Protein AF-A0KJX2-F1 (afdb_monomer_lite)

Sequence (227 aa):
MMTWTILQRHGNMNPNEELMRQQRLSTLIHAYFGGDNDFVVDAIAEMTGQKVTVRSIQAWLISPKKVSYRRVPDWALNGLEEYVQQPGKAEELKEYTERLNARRLQGYDSVTETRRSTAIEFATREIELREYQQRQWVDAFGQSQGKMLYERFNKLENDLSSLSCAFGSVLRAIDESQDLDQLKTKVNDYIRIRSQSQHFVRLAREDIERGTAEFSNAEGIPAPKTA

Secondary structure (DSSP, 8-state):
----TTS--S-S--HHHHHHHHHHHHHHHHHHSTT-HHHHHHHHHHHH-----HHHHHHHHS-TTSTT--PPPHHHHHHHHHHHHSTTHHHHHHHHHHHHHHHHTTT--HHHHHHHHTHHHHHHHHHHHHHHHHHHHHHHH-HHHHHHHHHHHHHHHHHHHHHHHHHHHHHHHHHH-SSHHHHHHHHHHHHHHHHHHHHHHHHHHHHHHHT-GGGGSTT-PPPP---

Radius of gyration: 21.24 Å; chains: 1; bounding box: 40×62×54 Å

Foldseek 3Di:
DPDDPLPPADPDDDLVVQVVVLVLLVCLCVVQQVVDLVVLQVQLCVQPVAHDDLLLNLLSNDDPVFLSHFGADPSSSVSSVVSCPDPPSSVVSVVNNVVVVVVVVVDPPVLLVVLLNNLLVLLRVVVVVLVVCLVVLCVVPNDPRSNVVSVVVVVVVVVVVVVVVLVVQLVVLVVPDPDDVSSVVSSVVSVVSVCSSVVSNVVSNVCSVVCAALSVHRSRHGDPPDD

Structure (mmCIF, N/CA/C/O backbone):
data_AF-A0KJX2-F1
#
_entry.id   AF-A0KJX2-F1
#
loop_
_atom_site.group_PDB
_atom_site.id
_atom_site.type_symbol
_atom_site.label_atom_id
_atom_site.label_alt_id
_atom_site.label_comp_id
_atom_site.label_asym_id
_atom_site.label_entity_id
_atom_site.label_seq_id
_atom_site.pdbx_PDB_ins_code
_atom_site.Cartn_x
_atom_site.Cartn_y
_atom_site.Cartn_z
_atom_site.occupancy
_atom_site.B_iso_or_equiv
_atom_site.auth_seq_id
_atom_site.auth_comp_id
_atom_site.auth_asym_id
_atom_site.auth_atom_id
_atom_site.pdbx_PDB_model_num
ATOM 1 N N . MET A 1 1 ? 16.842 -21.892 -11.801 1.00 33.88 1 MET A N 1
ATOM 2 C CA . MET A 1 1 ? 15.462 -22.360 -11.566 1.00 33.88 1 MET A CA 1
ATOM 3 C C . MET A 1 1 ? 15.138 -22.144 -10.097 1.00 33.88 1 MET A C 1
ATOM 5 O O . MET A 1 1 ? 15.683 -22.861 -9.274 1.00 33.88 1 MET A O 1
ATOM 9 N N . MET A 1 2 ? 14.329 -21.137 -9.765 1.00 31.53 2 MET A N 1
ATOM 10 C CA . MET A 1 2 ? 13.648 -21.059 -8.469 1.00 31.53 2 MET A CA 1
ATOM 11 C C . MET A 1 2 ? 12.188 -21.395 -8.750 1.00 31.53 2 MET A C 1
ATOM 13 O O . MET A 1 2 ? 11.439 -20.577 -9.276 1.00 31.53 2 MET A O 1
ATOM 17 N N . THR A 1 3 ? 11.834 -22.653 -8.525 1.00 34.88 3 THR A N 1
ATOM 18 C CA . THR A 1 3 ? 10.452 -23.122 -8.506 1.00 34.88 3 THR A CA 1
ATOM 19 C C . THR A 1 3 ? 9.706 -22.386 -7.401 1.00 34.88 3 THR A C 1
ATOM 21 O O . THR A 1 3 ? 10.154 -22.343 -6.258 1.00 34.88 3 THR A O 1
ATOM 24 N N . TRP A 1 4 ? 8.589 -21.775 -7.775 1.00 39.41 4 TRP A N 1
ATOM 25 C CA . TRP A 1 4 ? 7.695 -21.022 -6.912 1.00 39.41 4 TRP A CA 1
ATOM 26 C C . TRP A 1 4 ? 7.056 -21.920 -5.849 1.00 39.41 4 TRP A C 1
ATOM 28 O O . TRP A 1 4 ? 5.986 -22.486 -6.052 1.00 39.41 4 TRP A O 1
ATOM 38 N N . THR A 1 5 ? 7.686 -22.008 -4.683 1.00 38.81 5 THR A N 1
ATOM 39 C CA . THR A 1 5 ? 7.092 -22.585 -3.471 1.00 38.81 5 THR A CA 1
ATOM 40 C C . THR A 1 5 ? 6.366 -21.495 -2.673 1.00 38.81 5 THR A C 1
ATOM 42 O O . THR A 1 5 ? 6.679 -21.257 -1.512 1.00 38.81 5 THR A O 1
ATOM 45 N N . ILE A 1 6 ? 5.426 -20.771 -3.293 1.00 44.91 6 ILE A N 1
ATOM 46 C CA . ILE A 1 6 ? 4.602 -19.758 -2.590 1.00 44.91 6 ILE A CA 1
ATOM 47 C C . ILE A 1 6 ? 3.138 -20.212 -2.433 1.00 44.91 6 ILE A C 1
ATOM 49 O O . ILE A 1 6 ? 2.390 -19.645 -1.647 1.00 44.91 6 ILE A O 1
ATOM 53 N N . LEU A 1 7 ? 2.741 -21.330 -3.049 1.00 39.81 7 LEU A N 1
ATOM 54 C CA . LEU A 1 7 ? 1.368 -21.856 -2.975 1.00 39.81 7 LEU A CA 1
ATOM 55 C C . LEU A 1 7 ? 1.103 -22.887 -1.859 1.00 39.81 7 LEU A C 1
ATOM 57 O O . LEU A 1 7 ? 0.027 -23.472 -1.826 1.00 39.81 7 LEU A O 1
ATOM 61 N N . GLN A 1 8 ? 2.029 -23.114 -0.922 1.00 40.03 8 GLN A N 1
ATOM 62 C CA . GLN A 1 8 ? 1.849 -24.115 0.149 1.00 40.03 8 GLN A CA 1
ATOM 63 C C . GLN A 1 8 ? 2.150 -23.573 1.556 1.00 40.03 8 GLN A C 1
ATOM 65 O O . GLN A 1 8 ? 2.926 -24.157 2.309 1.00 40.03 8 GLN A O 1
ATOM 70 N N . ARG A 1 9 ? 1.540 -22.444 1.938 1.00 45.62 9 ARG A N 1
ATOM 71 C CA . ARG A 1 9 ? 1.583 -21.935 3.330 1.00 45.62 9 ARG A CA 1
ATOM 72 C C . ARG A 1 9 ? 0.214 -21.646 3.952 1.00 45.62 9 ARG A C 1
ATOM 74 O O . ARG A 1 9 ? 0.142 -21.004 4.997 1.00 45.62 9 ARG A O 1
ATOM 81 N N . HIS A 1 10 ? -0.872 -22.131 3.360 1.00 49.22 10 HIS A N 1
ATOM 82 C CA . HIS A 1 10 ? -2.201 -22.008 3.955 1.00 49.22 10 HIS A CA 1
ATOM 83 C C . HIS A 1 10 ? -2.687 -23.395 4.357 1.00 49.22 10 HIS A C 1
ATOM 85 O O . HIS A 1 10 ? -2.948 -24.241 3.507 1.00 49.22 10 HIS A O 1
ATOM 91 N N . GLY A 1 11 ? -2.725 -23.643 5.670 1.00 51.25 11 GLY A N 1
ATOM 92 C CA . GLY A 1 11 ? -3.361 -24.833 6.225 1.00 51.25 11 GLY A CA 1
ATOM 93 C C . GLY A 1 11 ? -4.803 -24.946 5.730 1.00 51.25 11 GLY A C 1
ATOM 94 O O . GLY A 1 11 ? -5.451 -23.927 5.508 1.00 51.25 11 GLY A O 1
ATOM 95 N N . ASN A 1 12 ? -5.252 -26.189 5.534 1.00 54.41 12 ASN A N 1
ATOM 96 C CA . ASN A 1 12 ? -6.573 -26.617 5.060 1.00 54.41 12 ASN A CA 1
ATOM 97 C C . ASN A 1 12 ? -7.731 -25.767 5.600 1.00 54.41 12 ASN A C 1
ATOM 99 O O . ASN A 1 12 ? -8.340 -26.104 6.611 1.00 54.41 12 ASN A O 1
ATOM 103 N N . MET A 1 13 ? -8.058 -24.682 4.918 1.00 62.50 13 MET A N 1
ATOM 104 C CA . MET A 1 13 ? -9.136 -23.799 5.318 1.00 62.50 13 MET A CA 1
ATOM 105 C C . MET A 1 13 ? -9.862 -23.340 4.069 1.00 62.50 13 MET A C 1
ATOM 107 O O . MET A 1 13 ? -9.245 -23.070 3.034 1.00 62.50 13 MET A O 1
ATOM 111 N N . ASN A 1 14 ? -11.186 -23.341 4.146 1.00 76.88 14 ASN A N 1
ATOM 112 C CA . ASN A 1 14 ? -12.040 -23.154 2.990 1.00 76.88 14 ASN A CA 1
ATOM 113 C C . ASN A 1 14 ? -11.854 -21.725 2.432 1.00 76.88 14 ASN A C 1
ATOM 115 O O . ASN A 1 14 ? -12.010 -20.767 3.191 1.00 76.88 14 ASN A O 1
ATOM 119 N N . PRO A 1 15 ? -11.564 -21.537 1.129 1.00 75.44 15 PRO A N 1
ATOM 120 C CA . PRO A 1 15 ? -11.449 -20.209 0.517 1.00 75.44 15 PRO A CA 1
ATOM 121 C C . PRO A 1 15 ? -12.650 -19.289 0.782 1.00 75.44 15 PRO A C 1
ATOM 123 O O . PRO A 1 15 ? -12.487 -18.073 0.865 1.00 75.44 15 PRO A O 1
ATOM 126 N N . ASN A 1 16 ? -13.845 -19.862 0.960 1.00 81.38 16 ASN A N 1
ATOM 127 C CA . ASN A 1 16 ? -15.043 -19.104 1.314 1.00 81.38 16 ASN A CA 1
ATOM 128 C C . ASN A 1 16 ? -15.004 -18.573 2.754 1.00 81.38 16 ASN A C 1
ATOM 130 O O . ASN A 1 16 ? -15.468 -17.466 2.997 1.00 81.38 16 ASN A O 1
ATOM 134 N N . GLU A 1 17 ? -14.443 -19.320 3.707 1.00 84.62 17 GLU A N 1
ATOM 135 C CA . GLU A 1 17 ? -14.337 -18.873 5.104 1.00 84.62 17 GLU A CA 1
ATOM 136 C C . GLU A 1 17 ? -13.391 -17.682 5.237 1.00 84.62 17 GLU A C 1
ATOM 138 O O . GLU A 1 17 ? -13.692 -16.731 5.956 1.00 84.62 17 GLU A O 1
ATOM 143 N N . GLU A 1 18 ? -12.272 -17.698 4.510 1.00 85.38 18 GLU A N 1
ATOM 144 C CA . GLU A 1 18 ? -11.335 -16.576 4.526 1.00 85.38 18 GLU A CA 1
ATOM 145 C C . GLU A 1 18 ? -11.950 -15.313 3.929 1.00 85.38 18 GLU A C 1
ATOM 147 O O . GLU A 1 18 ? -11.839 -14.238 4.514 1.00 85.38 18 GLU A O 1
ATOM 152 N N . LEU A 1 19 ? -12.659 -15.443 2.803 1.00 87.19 19 LEU A N 1
ATOM 153 C CA . LEU A 1 19 ? -13.354 -14.313 2.194 1.00 87.19 19 LEU A CA 1
ATOM 154 C C . LEU A 1 19 ? -14.368 -13.695 3.166 1.00 87.19 19 LEU A C 1
ATOM 156 O O . LEU A 1 19 ? -14.434 -12.473 3.290 1.00 87.19 19 LEU A O 1
ATOM 160 N N . MET A 1 20 ? -15.116 -14.528 3.895 1.00 89.81 20 MET A N 1
ATOM 161 C CA . MET A 1 20 ? -16.067 -14.057 4.905 1.00 89.81 20 MET A CA 1
ATOM 162 C C . MET A 1 20 ? -15.359 -13.356 6.072 1.00 89.81 20 MET A C 1
ATOM 164 O O . MET A 1 20 ? -15.847 -12.329 6.542 1.00 89.81 20 MET A O 1
ATOM 168 N N . ARG A 1 21 ? -14.188 -13.839 6.515 1.00 90.56 21 ARG A N 1
ATOM 169 C CA . ARG A 1 21 ? -13.382 -13.143 7.536 1.00 90.56 21 ARG A CA 1
ATOM 170 C C . ARG A 1 21 ? -12.896 -11.782 7.061 1.00 90.56 21 ARG A C 1
ATOM 172 O O . ARG A 1 21 ? -13.031 -10.809 7.799 1.00 90.56 21 ARG A O 1
ATOM 179 N N . GLN A 1 22 ? -12.373 -11.694 5.841 1.00 92.62 22 GLN A N 1
ATOM 180 C CA . GLN A 1 22 ? -11.928 -10.423 5.268 1.00 92.62 22 GLN A CA 1
ATOM 181 C C . GLN A 1 22 ? -13.083 -9.424 5.149 1.00 92.62 22 GLN A C 1
ATOM 183 O O . GLN A 1 22 ? -12.932 -8.260 5.515 1.00 92.62 22 GLN A O 1
ATOM 188 N N . GLN A 1 23 ? -14.254 -9.878 4.692 1.00 93.19 23 GLN A N 1
ATOM 189 C CA . GLN A 1 23 ? -15.459 -9.048 4.617 1.00 93.19 23 GLN A CA 1
ATOM 190 C C . GLN A 1 23 ? -15.913 -8.572 5.997 1.00 93.19 23 GLN A C 1
ATOM 192 O O . GLN A 1 23 ? -16.274 -7.405 6.157 1.00 93.19 23 GLN A O 1
ATOM 197 N N . ARG A 1 24 ? -15.861 -9.448 7.005 1.00 94.88 24 ARG A N 1
ATOM 198 C CA . ARG A 1 24 ? -16.184 -9.106 8.394 1.00 94.88 24 ARG A CA 1
ATOM 199 C C . ARG A 1 24 ? -15.225 -8.051 8.950 1.00 94.88 24 ARG A C 1
ATOM 201 O O . ARG A 1 24 ? -15.692 -7.037 9.460 1.00 94.88 24 ARG A O 1
ATOM 208 N N . LEU A 1 25 ? -13.914 -8.229 8.759 1.00 95.81 25 LEU A N 1
ATOM 209 C CA . LEU A 1 25 ? -12.902 -7.239 9.142 1.00 95.81 25 LEU A CA 1
ATOM 210 C C . LEU A 1 25 ? -13.147 -5.896 8.441 1.00 95.81 25 LEU A C 1
ATOM 212 O O . LEU A 1 25 ? -13.220 -4.860 9.094 1.00 95.81 25 LEU A O 1
ATOM 216 N N . SER A 1 26 ? -13.328 -5.915 7.118 1.00 95.50 26 SER A N 1
ATOM 217 C CA . SER A 1 26 ? -13.591 -4.713 6.318 1.00 95.50 26 SER A CA 1
ATOM 218 C C . SER A 1 26 ? -14.846 -3.976 6.798 1.00 95.50 26 SER A C 1
ATOM 220 O O . SER A 1 26 ? -14.828 -2.755 6.948 1.00 95.50 26 SER A O 1
ATOM 222 N N . THR A 1 27 ? -15.910 -4.715 7.119 1.00 95.50 27 THR A N 1
ATOM 223 C CA . THR A 1 27 ? -17.163 -4.149 7.633 1.00 95.50 27 THR A CA 1
ATOM 224 C C . THR A 1 27 ? -16.944 -3.457 8.973 1.00 95.50 27 THR A C 1
ATOM 226 O O . THR A 1 27 ? -17.384 -2.322 9.132 1.00 95.50 27 THR A O 1
ATOM 229 N N . LEU A 1 28 ? -16.229 -4.087 9.912 1.00 95.12 28 LEU A N 1
ATOM 230 C CA . LEU A 1 28 ? -15.917 -3.481 11.210 1.00 95.12 28 LEU A CA 1
ATOM 231 C C . LEU A 1 28 ? -15.126 -2.179 11.042 1.00 95.12 28 LEU A C 1
ATOM 233 O O . LEU A 1 28 ? -15.506 -1.148 11.595 1.00 95.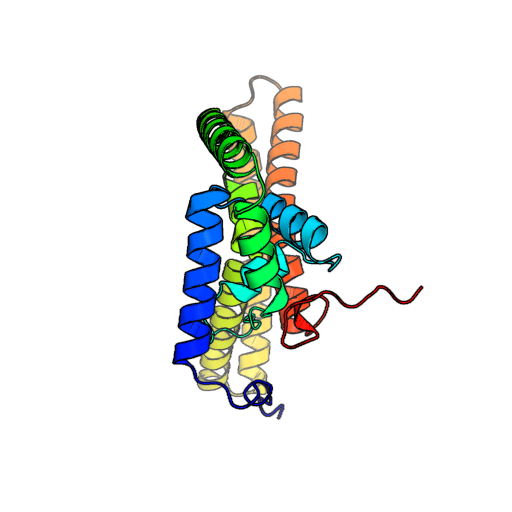12 28 LEU A O 1
ATOM 237 N N . ILE A 1 29 ? -14.074 -2.207 10.221 1.00 95.25 29 ILE A N 1
ATOM 238 C CA . ILE A 1 29 ? -13.204 -1.053 9.965 1.00 95.25 29 ILE A CA 1
ATOM 239 C C . ILE A 1 29 ? -13.994 0.118 9.364 1.00 95.25 29 ILE A C 1
ATOM 241 O O . ILE A 1 29 ? -13.859 1.260 9.805 1.00 95.25 29 ILE A O 1
ATOM 245 N N . HIS A 1 30 ? -14.838 -0.138 8.364 1.00 92.94 30 HIS A N 1
ATOM 246 C CA . HIS A 1 30 ? -15.597 0.930 7.716 1.00 92.94 30 HIS A CA 1
ATOM 247 C C . HIS A 1 30 ? -16.771 1.430 8.559 1.00 92.94 30 HIS A C 1
ATOM 249 O O . HIS A 1 30 ? -17.024 2.633 8.568 1.00 92.94 30 HIS A O 1
ATOM 255 N N . ALA A 1 31 ? -17.471 0.538 9.263 1.00 91.25 31 ALA A N 1
ATOM 256 C CA . ALA A 1 31 ? -18.646 0.900 10.049 1.00 91.25 31 ALA A CA 1
ATOM 257 C C . ALA A 1 31 ? -18.283 1.666 11.327 1.00 91.25 31 ALA A C 1
ATOM 259 O O . ALA A 1 31 ? -18.986 2.609 11.682 1.00 91.25 31 ALA A O 1
ATOM 260 N N . TYR A 1 32 ? -17.194 1.278 11.998 1.00 92.69 32 TYR A N 1
ATOM 261 C CA . TYR A 1 32 ? -16.864 1.799 13.326 1.00 92.69 32 TYR A CA 1
ATOM 262 C C . TYR A 1 32 ? -15.628 2.702 13.352 1.00 92.69 32 TYR A C 1
ATOM 264 O O . TYR A 1 32 ? -15.578 3.626 14.155 1.00 92.69 32 TYR A O 1
ATOM 272 N N . PHE A 1 33 ? -14.655 2.491 12.463 1.00 93.31 33 PHE A N 1
ATOM 273 C CA . PHE A 1 33 ? -13.371 3.208 12.498 1.00 93.31 33 PHE A CA 1
ATOM 274 C C . PHE A 1 33 ? -13.203 4.216 11.350 1.00 93.31 33 PHE A C 1
ATOM 276 O O . PHE A 1 33 ? -12.131 4.792 11.177 1.00 93.31 33 PHE A O 1
ATOM 283 N N . GLY A 1 34 ? -14.226 4.428 10.513 1.00 89.25 34 GLY A N 1
ATOM 284 C CA . GLY A 1 34 ? -14.166 5.393 9.406 1.00 89.25 34 GLY A CA 1
ATOM 285 C C . GLY A 1 34 ? -13.094 5.081 8.348 1.00 89.25 34 GLY A C 1
ATOM 286 O O . GLY A 1 34 ? -12.659 5.980 7.612 1.00 89.25 34 GLY A O 1
ATOM 287 N N . GLY A 1 35 ? -12.652 3.819 8.278 1.00 90.25 35 GLY A N 1
ATOM 288 C CA . GLY A 1 35 ? -11.544 3.390 7.423 1.00 90.25 35 GLY A CA 1
ATOM 289 C C . GLY A 1 35 ? -10.146 3.700 7.969 1.00 90.25 35 GLY A C 1
ATOM 290 O O . GLY A 1 35 ? -9.186 3.574 7.212 1.00 90.25 35 GLY A O 1
ATOM 291 N N . ASP A 1 36 ? -10.011 4.149 9.220 1.00 91.56 36 ASP A N 1
ATOM 292 C CA . ASP A 1 36 ? -8.713 4.492 9.807 1.00 91.56 36 ASP A CA 1
ATOM 293 C C . ASP A 1 36 ? -8.004 3.257 10.381 1.00 91.56 36 ASP A C 1
ATOM 295 O O . ASP A 1 36 ? -8.302 2.782 11.477 1.00 91.56 36 ASP A O 1
ATOM 299 N N . ASN A 1 37 ? -7.034 2.740 9.626 1.00 93.94 37 ASN A N 1
ATOM 300 C CA . ASN A 1 37 ? -6.258 1.578 10.042 1.00 93.94 37 ASN A CA 1
ATOM 301 C C . ASN A 1 37 ? -5.292 1.873 11.201 1.00 93.94 37 ASN A C 1
ATOM 303 O O . ASN A 1 37 ? -4.917 0.924 11.883 1.00 93.94 37 ASN A O 1
ATOM 307 N N . ASP A 1 38 ? -4.869 3.125 11.429 1.00 92.75 38 ASP A N 1
ATOM 308 C CA . ASP A 1 38 ? -4.032 3.449 12.594 1.00 92.75 38 ASP A CA 1
ATOM 309 C C . ASP A 1 38 ? -4.849 3.223 13.877 1.00 92.75 38 ASP A C 1
ATOM 311 O O . ASP A 1 38 ? -4.394 2.527 14.782 1.00 92.75 38 ASP A O 1
ATOM 315 N N . PHE A 1 39 ? -6.103 3.691 13.915 1.00 94.44 39 PHE A N 1
ATOM 316 C CA . PHE A 1 39 ? -6.957 3.478 15.090 1.00 94.44 39 PHE A CA 1
ATOM 317 C C . PHE A 1 39 ? -7.333 1.999 15.285 1.00 94.44 39 PHE A C 1
ATOM 319 O O . PHE A 1 39 ? -7.415 1.503 16.407 1.00 94.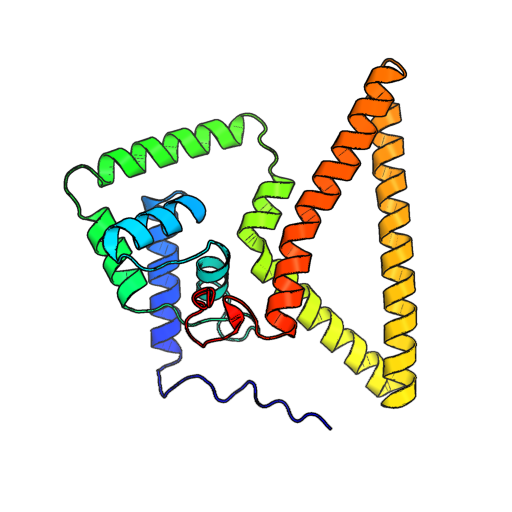44 39 PHE A O 1
ATOM 326 N N . VAL A 1 40 ? -7.507 1.248 14.196 1.00 96.19 40 VAL A N 1
ATOM 327 C CA . VAL A 1 40 ? -7.760 -0.201 14.270 1.00 96.19 40 VAL A CA 1
ATOM 328 C C . VAL A 1 40 ? -6.573 -0.941 14.901 1.00 96.19 40 VAL A C 1
ATOM 330 O O . VAL A 1 40 ? -6.786 -1.863 15.687 1.00 96.19 40 VAL A O 1
ATOM 333 N N . VAL A 1 41 ? -5.329 -0.539 14.602 1.00 95.75 41 VAL A N 1
ATOM 334 C CA . VAL A 1 41 ? -4.135 -1.096 15.265 1.00 95.75 41 VAL A CA 1
ATOM 335 C C . VAL A 1 41 ? -4.194 -0.858 16.769 1.00 95.75 41 VAL A C 1
ATOM 337 O O . VAL A 1 41 ? -3.980 -1.802 17.532 1.00 95.75 41 VAL A O 1
ATOM 340 N N . ASP A 1 42 ? -4.498 0.371 17.184 1.00 95.19 42 ASP A N 1
ATOM 341 C CA . ASP A 1 42 ? -4.557 0.739 18.599 1.00 95.19 42 ASP A CA 1
ATOM 342 C C . ASP A 1 42 ? -5.648 -0.053 19.333 1.00 95.19 42 ASP A C 1
ATOM 344 O O . ASP A 1 42 ? -5.384 -0.626 20.390 1.00 95.19 42 ASP A O 1
ATOM 348 N N . ALA A 1 43 ? -6.837 -0.185 18.736 1.00 95.56 43 ALA A N 1
ATOM 349 C CA . ALA A 1 43 ? -7.940 -0.962 19.301 1.00 95.56 43 ALA A CA 1
ATOM 350 C C . ALA A 1 43 ? -7.592 -2.455 19.447 1.00 95.56 43 ALA A C 1
ATOM 352 O O . ALA A 1 43 ? -7.867 -3.066 20.481 1.00 95.56 43 ALA A O 1
ATOM 353 N N . ILE A 1 44 ? -6.940 -3.053 18.443 1.00 95.62 44 ILE A N 1
ATOM 354 C CA . ILE A 1 44 ? -6.470 -4.442 18.535 1.00 95.62 44 ILE A CA 1
ATOM 355 C C . ILE A 1 44 ? -5.428 -4.585 19.648 1.00 95.62 44 ILE A C 1
ATOM 357 O O . ILE A 1 44 ? -5.490 -5.540 20.427 1.00 95.62 44 ILE A O 1
ATOM 361 N N . ALA A 1 45 ? -4.464 -3.667 19.724 1.00 94.44 45 ALA A N 1
ATOM 362 C CA . ALA A 1 45 ? -3.415 -3.707 20.735 1.00 94.44 45 ALA A CA 1
ATOM 363 C C . ALA A 1 45 ? -3.993 -3.571 22.152 1.00 94.44 45 ALA A C 1
ATOM 365 O O . ALA A 1 45 ? -3.569 -4.304 23.045 1.00 94.44 45 ALA A O 1
ATOM 366 N N . GLU A 1 46 ? -4.986 -2.698 22.340 1.00 94.75 46 GLU A N 1
ATOM 367 C CA . GLU A 1 46 ? -5.699 -2.510 23.608 1.00 94.75 46 GLU A CA 1
ATOM 368 C C . GLU A 1 46 ? -6.417 -3.792 24.052 1.00 94.75 46 GLU A C 1
ATOM 370 O O . GLU A 1 46 ? -6.283 -4.207 25.202 1.00 94.75 46 GLU A O 1
ATOM 375 N N . MET A 1 47 ? -7.116 -4.465 23.135 1.00 95.62 47 MET A N 1
ATOM 376 C CA . MET A 1 47 ? -7.917 -5.647 23.471 1.00 95.62 47 MET A CA 1
ATOM 377 C C . MET A 1 47 ? -7.115 -6.934 23.616 1.00 95.62 47 MET A C 1
ATOM 379 O O . MET A 1 47 ? -7.473 -7.812 24.397 1.00 95.62 47 MET A O 1
ATOM 383 N N . THR A 1 48 ? -6.049 -7.081 22.834 1.00 93.00 48 THR A N 1
ATOM 384 C CA . THR A 1 48 ? -5.386 -8.382 22.649 1.00 93.00 48 THR A CA 1
ATOM 385 C C . THR A 1 48 ? -3.945 -8.395 23.150 1.00 93.00 48 THR A C 1
ATOM 387 O O . THR A 1 48 ? -3.341 -9.462 23.263 1.00 93.00 48 THR A O 1
ATOM 390 N N . GLY A 1 49 ? -3.360 -7.220 23.414 1.00 92.00 49 GLY A N 1
ATOM 391 C CA . GLY A 1 49 ? -1.942 -7.059 23.739 1.00 92.00 49 GLY A CA 1
ATOM 392 C C . GLY A 1 49 ? -0.987 -7.379 22.581 1.00 92.00 49 GLY A C 1
ATOM 393 O O . GLY A 1 49 ? 0.233 -7.330 22.759 1.00 92.00 49 GLY A O 1
ATOM 394 N N . GLN A 1 50 ? -1.507 -7.722 21.398 1.00 90.81 50 GLN A N 1
ATOM 395 C CA . GLN A 1 50 ? -0.704 -8.086 20.235 1.00 90.81 50 GLN A CA 1
ATOM 396 C C . GLN A 1 50 ? -0.217 -6.851 19.479 1.00 90.81 50 GLN A C 1
ATOM 398 O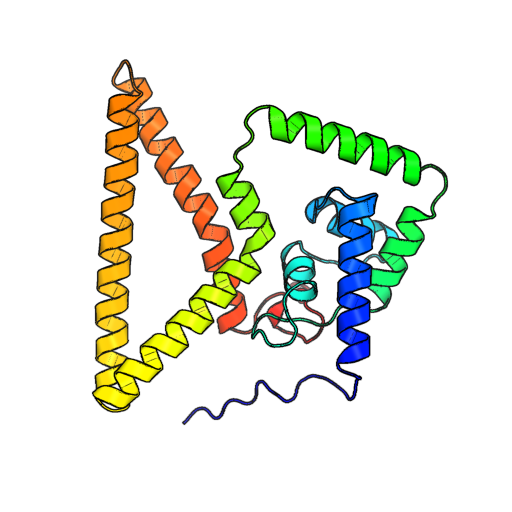 O . GLN A 1 50 ? -0.920 -5.852 19.340 1.00 90.81 50 GLN A O 1
ATOM 403 N N . LYS A 1 51 ? 1.003 -6.938 18.939 1.00 89.88 51 LYS A N 1
ATOM 404 C CA . LYS A 1 51 ? 1.591 -5.871 18.122 1.00 89.88 51 LYS A CA 1
ATOM 405 C C . LYS A 1 51 ? 1.222 -6.067 16.659 1.00 89.88 51 LYS A C 1
ATOM 407 O O . LYS A 1 51 ? 1.770 -6.937 15.988 1.00 89.88 51 LYS A O 1
ATOM 412 N N . VAL A 1 52 ? 0.332 -5.215 16.173 1.00 93.06 52 VAL A N 1
ATOM 413 C CA . VAL A 1 52 ? -0.111 -5.163 14.775 1.00 93.06 52 VAL A CA 1
ATOM 414 C C . VAL A 1 52 ? 0.370 -3.856 14.154 1.00 93.06 52 VAL A C 1
ATOM 416 O O . VAL A 1 52 ? 0.636 -2.888 14.863 1.00 93.06 52 VAL A O 1
ATOM 419 N N . THR A 1 53 ? 0.532 -3.819 12.834 1.00 94.38 53 THR A N 1
ATOM 420 C CA . THR A 1 53 ? 0.785 -2.570 12.105 1.00 94.38 53 THR A CA 1
ATOM 421 C C . THR A 1 53 ? -0.320 -2.324 11.090 1.00 94.38 53 THR A C 1
ATOM 423 O O . THR A 1 53 ? -1.040 -3.237 10.682 1.00 94.38 53 THR A O 1
ATOM 426 N N . VAL A 1 54 ? -0.406 -1.090 10.594 1.00 94.56 54 VAL A N 1
ATOM 427 C CA . VAL A 1 54 ? -1.288 -0.754 9.469 1.00 94.56 54 VAL A CA 1
ATOM 428 C C . VAL A 1 54 ? -1.026 -1.660 8.260 1.00 94.56 54 VAL A C 1
ATOM 430 O O . VAL A 1 54 ? -1.957 -2.040 7.554 1.00 94.56 54 VAL A O 1
ATOM 433 N N . ARG A 1 55 ? 0.230 -2.066 8.038 1.00 94.75 55 ARG A N 1
ATOM 434 C CA . ARG A 1 55 ? 0.597 -2.978 6.946 1.00 94.75 55 ARG A CA 1
ATOM 435 C C . ARG A 1 55 ? 0.067 -4.392 7.165 1.00 94.75 55 ARG A C 1
ATOM 437 O O . ARG A 1 55 ? -0.325 -5.016 6.186 1.00 94.75 55 ARG A O 1
ATOM 444 N N . SER A 1 56 ? 0.006 -4.873 8.409 1.00 96.06 56 SER A N 1
ATOM 445 C CA . SER A 1 56 ? -0.656 -6.142 8.739 1.00 96.06 56 SER A CA 1
ATOM 446 C C . SER A 1 56 ? -2.128 -6.098 8.333 1.00 96.06 56 SER A C 1
ATOM 448 O O . SER A 1 56 ? -2.577 -6.965 7.593 1.00 96.06 56 SER A O 1
ATOM 450 N N . ILE A 1 57 ? -2.850 -5.038 8.718 1.00 96.50 57 ILE A N 1
ATOM 451 C CA . ILE A 1 57 ? -4.268 -4.864 8.366 1.00 96.50 57 ILE A CA 1
ATOM 452 C C . ILE A 1 57 ? -4.451 -4.800 6.846 1.00 96.50 57 ILE A C 1
ATOM 454 O O . ILE A 1 57 ? -5.309 -5.480 6.290 1.00 96.50 57 ILE A O 1
ATOM 458 N N . GLN A 1 58 ? -3.611 -4.040 6.142 1.00 96.12 58 GLN A N 1
ATOM 459 C CA . GLN A 1 58 ? -3.650 -3.988 4.677 1.00 96.12 58 GLN A CA 1
ATOM 460 C C . GLN A 1 58 ? -3.382 -5.359 4.036 1.00 96.12 58 GLN A C 1
ATOM 462 O O . GLN A 1 58 ? -4.062 -5.733 3.083 1.00 96.12 58 GLN A O 1
ATOM 467 N N . ALA A 1 59 ? -2.418 -6.123 4.557 1.00 96.31 59 ALA A N 1
ATOM 468 C CA . ALA A 1 59 ? -2.118 -7.475 4.088 1.00 96.31 59 ALA A CA 1
ATOM 469 C C . ALA A 1 59 ? -3.265 -8.461 4.368 1.00 96.31 59 ALA A C 1
ATOM 471 O O . ALA A 1 59 ? -3.459 -9.401 3.599 1.00 96.31 59 ALA A O 1
ATOM 472 N N . TRP A 1 60 ? -4.041 -8.232 5.429 1.00 96.25 60 TRP A N 1
ATOM 473 C CA . TRP A 1 60 ? -5.256 -8.985 5.738 1.00 96.25 60 TRP A CA 1
ATOM 474 C C . TRP A 1 60 ? -6.425 -8.650 4.821 1.00 96.25 60 TRP A C 1
ATOM 476 O O . TRP A 1 60 ? -7.212 -9.532 4.497 1.00 96.25 60 TRP A O 1
ATOM 486 N N . LEU A 1 61 ? -6.547 -7.393 4.396 1.00 95.31 61 LEU A N 1
ATOM 487 C CA . LEU A 1 61 ? -7.644 -6.921 3.547 1.00 95.31 61 LEU A CA 1
ATOM 488 C C . LEU A 1 61 ? -7.399 -7.141 2.048 1.00 95.31 61 LEU A C 1
ATOM 490 O O . LEU A 1 61 ? -8.342 -7.075 1.258 1.00 95.31 61 LEU A O 1
ATOM 494 N N . ILE A 1 62 ? -6.157 -7.394 1.628 1.00 94.00 62 ILE A N 1
ATOM 495 C CA . ILE A 1 62 ? -5.854 -7.623 0.214 1.00 94.00 62 ILE A CA 1
ATOM 496 C C . ILE A 1 62 ? -6.398 -8.979 -0.265 1.00 94.00 62 ILE A C 1
ATOM 498 O O . ILE A 1 62 ? -6.529 -9.934 0.498 1.00 94.00 62 ILE A O 1
ATOM 502 N N . SER A 1 63 ? -6.697 -9.090 -1.563 1.00 90.94 63 SER A N 1
ATOM 503 C CA . SER A 1 63 ? -7.232 -10.323 -2.149 1.00 90.94 63 SER A CA 1
ATOM 504 C C . SER A 1 63 ? -6.347 -11.550 -1.845 1.00 90.94 63 SER A C 1
ATOM 506 O O . SER A 1 63 ? -5.140 -11.488 -2.091 1.00 90.94 63 SER A O 1
ATOM 508 N N . PRO A 1 64 ? -6.928 -12.707 -1.455 1.00 90.62 64 PRO A N 1
ATOM 509 C CA . PRO A 1 64 ? -6.178 -13.930 -1.137 1.00 90.62 64 PRO A CA 1
ATOM 510 C C . PRO A 1 64 ? -5.317 -14.494 -2.274 1.00 90.62 64 PRO A C 1
ATOM 512 O O . PRO A 1 64 ? -4.487 -15.372 -2.064 1.00 90.62 64 PRO A O 1
ATOM 515 N N . LYS A 1 65 ? -5.518 -14.011 -3.506 1.00 89.75 65 LYS A N 1
ATOM 516 C CA . LYS A 1 65 ? -4.736 -14.407 -4.686 1.00 89.75 65 LYS A CA 1
ATOM 517 C C . LYS A 1 65 ? -3.420 -13.632 -4.825 1.00 89.75 65 LYS A C 1
ATOM 519 O O . LYS A 1 65 ? -2.662 -13.905 -5.751 1.00 89.75 65 LYS A O 1
ATOM 524 N N . LYS A 1 66 ? -3.178 -12.636 -3.971 1.00 92.00 66 LYS A N 1
ATOM 525 C CA . LYS A 1 66 ? -2.032 -11.726 -4.051 1.00 92.00 66 LYS A CA 1
ATOM 526 C C . LYS A 1 66 ? -0.845 -12.242 -3.245 1.00 92.00 66 LYS A C 1
ATOM 528 O O . LYS A 1 66 ? -1.012 -12.824 -2.183 1.00 92.00 66 LYS A O 1
ATOM 533 N N . VAL A 1 67 ? 0.372 -11.957 -3.706 1.00 90.38 67 VAL A N 1
ATOM 534 C CA . VAL A 1 67 ? 1.625 -12.388 -3.042 1.00 90.38 67 VAL A CA 1
ATOM 535 C C . VAL A 1 67 ? 1.819 -11.797 -1.637 1.00 90.38 67 VAL A C 1
ATOM 537 O O . VAL A 1 67 ? 2.461 -12.389 -0.767 1.00 90.38 67 VAL A O 1
ATOM 540 N N . SER A 1 68 ? 1.238 -10.628 -1.396 1.00 93.81 68 SER A N 1
ATOM 541 C CA . SER A 1 68 ? 1.284 -9.909 -0.124 1.00 93.81 68 SER A CA 1
ATOM 542 C C . SER A 1 68 ? 0.184 -10.318 0.853 1.00 93.81 68 SER A C 1
ATOM 544 O O . SER A 1 68 ? 0.204 -9.870 1.995 1.00 93.81 68 SER A O 1
ATOM 546 N N . TYR A 1 69 ? -0.756 -11.169 0.438 1.00 94.50 69 TYR A N 1
ATOM 547 C CA . TYR A 1 69 ? -1.872 -11.581 1.279 1.00 94.50 69 TYR A CA 1
ATOM 548 C C . TYR A 1 69 ? -1.403 -12.301 2.542 1.00 94.50 69 TYR A C 1
ATOM 550 O O . TYR A 1 69 ? -0.519 -13.162 2.499 1.00 94.50 69 TYR A O 1
ATOM 558 N N . ARG A 1 70 ? -2.016 -11.957 3.673 1.00 94.50 70 ARG A N 1
ATOM 559 C CA . ARG A 1 70 ? -1.828 -12.616 4.963 1.00 94.50 70 ARG A CA 1
ATOM 560 C C . ARG A 1 70 ? -3.183 -12.914 5.579 1.00 94.50 70 ARG A C 1
ATOM 562 O O . ARG A 1 70 ? -4.126 -12.157 5.394 1.00 94.50 70 ARG A O 1
ATOM 569 N N . ARG A 1 71 ? -3.276 -14.027 6.300 1.00 92.75 71 ARG A N 1
ATOM 570 C CA . ARG A 1 71 ? -4.533 -14.466 6.908 1.00 92.75 71 ARG A CA 1
ATOM 571 C C . ARG A 1 71 ? -4.912 -13.543 8.056 1.00 92.75 71 ARG A C 1
ATOM 573 O O . ARG A 1 71 ? -4.053 -13.241 8.882 1.00 92.75 71 ARG A O 1
ATOM 580 N N . VAL A 1 72 ? -6.197 -13.196 8.138 1.00 92.94 72 VAL A N 1
ATOM 581 C CA . VAL A 1 72 ? -6.765 -12.507 9.304 1.00 92.94 72 VAL A CA 1
ATOM 582 C C . VAL A 1 72 ? -6.782 -13.478 10.497 1.00 92.94 72 VAL A C 1
ATOM 584 O O . VAL A 1 72 ? -7.454 -14.515 10.416 1.00 92.94 72 VAL A O 1
ATOM 587 N N . PRO A 1 73 ? -6.079 -13.192 11.605 1.00 93.19 73 PRO A N 1
ATOM 588 C CA . PRO A 1 73 ? -6.123 -14.048 12.786 1.00 93.19 73 PRO A CA 1
ATOM 589 C C . PRO A 1 73 ? -7.454 -13.918 13.536 1.00 93.19 73 PRO A C 1
ATOM 591 O O . PRO A 1 73 ? -8.005 -12.822 13.651 1.00 93.19 73 PRO A O 1
ATOM 594 N N . ASP A 1 74 ? -7.949 -15.019 14.108 1.00 92.31 74 ASP A N 1
ATOM 595 C CA . ASP A 1 74 ? -9.243 -15.027 14.813 1.00 92.31 74 ASP A CA 1
ATOM 596 C C . ASP A 1 74 ? -9.230 -14.096 16.039 1.00 92.31 74 ASP A C 1
ATOM 598 O O . ASP A 1 74 ? -10.207 -13.403 16.311 1.00 92.31 74 ASP A O 1
ATOM 602 N N . TRP A 1 75 ? -8.093 -14.007 16.737 1.00 94.19 75 TRP A N 1
ATOM 603 C CA . TRP A 1 75 ? -7.928 -13.113 17.885 1.00 94.19 75 TRP A CA 1
ATOM 604 C C . TRP A 1 75 ? -8.042 -11.628 17.504 1.00 94.19 75 TRP A C 1
ATOM 606 O O . TRP A 1 75 ? -8.527 -10.839 18.309 1.00 94.19 75 TRP A O 1
ATOM 616 N N . ALA A 1 76 ? -7.639 -11.240 16.289 1.00 95.75 76 ALA A N 1
ATOM 617 C CA . ALA A 1 76 ? -7.710 -9.851 15.837 1.00 95.75 76 ALA A CA 1
ATOM 618 C C . ALA A 1 76 ? -9.160 -9.444 15.543 1.00 95.75 76 ALA A C 1
ATOM 620 O O . ALA A 1 76 ? -9.593 -8.360 15.929 1.00 95.75 76 ALA A O 1
ATOM 621 N N . LEU A 1 77 ? -9.921 -10.341 14.904 1.00 95.56 77 LEU A N 1
ATOM 622 C CA . LEU A 1 77 ? -11.354 -10.154 14.678 1.00 95.56 77 LEU A CA 1
ATOM 623 C C . LEU A 1 77 ? -12.118 -10.086 15.997 1.00 95.56 77 LEU A C 1
ATOM 625 O O . LEU A 1 77 ? -12.825 -9.111 16.228 1.00 95.56 77 LEU A O 1
ATOM 629 N N . ASN A 1 78 ? -11.937 -11.080 16.869 1.00 95.38 78 ASN A N 1
ATOM 630 C CA . ASN A 1 78 ? -12.636 -11.127 18.152 1.00 95.38 78 ASN A CA 1
ATOM 631 C C . ASN A 1 78 ? -12.296 -9.903 19.013 1.00 95.38 78 ASN A C 1
ATOM 633 O O . ASN A 1 78 ? -13.196 -9.284 19.568 1.00 95.38 78 ASN A O 1
ATOM 637 N N . GLY A 1 79 ? -11.021 -9.494 19.050 1.00 95.50 79 GLY A N 1
ATOM 638 C CA . GLY A 1 79 ? -10.596 -8.296 19.771 1.00 95.50 79 GLY A CA 1
ATOM 639 C C . GLY A 1 79 ? -11.295 -7.029 19.277 1.00 95.50 79 GLY A C 1
ATOM 640 O O . GLY A 1 79 ? -11.791 -6.256 20.089 1.00 95.50 79 GLY A O 1
ATOM 641 N N . LEU A 1 80 ? -11.408 -6.823 17.960 1.00 95.81 80 LEU A N 1
ATOM 642 C CA . LEU A 1 80 ? -12.139 -5.669 17.420 1.00 95.81 80 LEU A CA 1
ATOM 643 C C . LEU A 1 80 ? -13.634 -5.707 17.732 1.00 95.81 80 LEU A C 1
ATOM 645 O O . LEU A 1 80 ? -14.233 -4.669 18.005 1.00 95.81 80 LEU A O 1
ATOM 649 N N . GLU A 1 81 ? -14.249 -6.882 17.683 1.00 95.75 81 GLU A N 1
ATOM 650 C CA . GLU A 1 81 ? -15.669 -7.024 18.002 1.00 95.75 81 GLU A CA 1
ATOM 651 C C . GLU A 1 81 ? -15.954 -6.744 19.471 1.00 95.75 81 GLU A C 1
ATOM 653 O O . GLU A 1 81 ? -16.897 -6.018 19.785 1.00 95.75 81 GLU A O 1
ATOM 658 N N . GLU A 1 82 ? -15.111 -7.262 20.360 1.00 96.19 82 GLU A N 1
ATOM 659 C CA . GLU A 1 82 ? -15.184 -6.980 21.788 1.00 96.19 82 GLU A CA 1
ATOM 660 C C . GLU A 1 82 ? -14.943 -5.492 22.075 1.00 96.19 82 GLU A C 1
ATOM 662 O O . GLU A 1 82 ? -15.676 -4.915 22.877 1.00 96.19 82 GLU A O 1
ATOM 667 N N . TYR A 1 83 ? -13.995 -4.846 21.382 1.00 95.81 83 TYR A N 1
ATOM 668 C CA . TYR A 1 83 ? -13.740 -3.405 21.510 1.00 95.81 83 TYR A CA 1
ATOM 669 C C . TYR A 1 83 ? -14.998 -2.575 21.244 1.00 95.81 83 TYR A C 1
ATOM 671 O O . TYR A 1 83 ? -15.375 -1.715 22.037 1.00 95.81 83 TYR A O 1
ATOM 679 N N . VAL A 1 84 ? -15.678 -2.856 20.129 1.00 94.62 84 VAL A N 1
ATOM 680 C CA . VAL A 1 84 ? -16.882 -2.127 19.706 1.00 94.62 84 VAL A CA 1
ATOM 681 C C . VAL A 1 84 ? -18.051 -2.345 20.673 1.00 94.62 84 VAL A C 1
ATOM 683 O O . VAL A 1 84 ? -18.907 -1.473 20.812 1.00 94.62 84 VAL A O 1
ATOM 686 N N . GLN A 1 85 ? -18.094 -3.492 21.354 1.00 94.38 85 GLN A N 1
ATOM 687 C CA . GLN A 1 85 ? -19.141 -3.829 22.320 1.00 94.38 85 GLN A CA 1
ATOM 688 C C . GLN A 1 85 ? -18.904 -3.250 23.721 1.00 94.38 85 GLN A C 1
ATOM 690 O O . GLN A 1 85 ? -19.789 -3.355 24.575 1.00 94.38 85 GLN A O 1
ATOM 695 N N . GLN A 1 86 ? -17.747 -2.638 23.986 1.00 94.81 86 GLN A N 1
ATOM 696 C CA . GLN A 1 86 ? -17.490 -2.036 25.288 1.00 94.81 86 GLN A CA 1
ATOM 697 C C . GLN A 1 86 ? -18.452 -0.867 25.574 1.00 94.81 86 GLN A C 1
ATOM 699 O O . GLN A 1 86 ? -18.750 -0.065 24.680 1.00 94.81 86 GLN A O 1
ATOM 704 N N . PRO A 1 87 ? -18.912 -0.710 26.829 1.00 93.62 87 PRO A N 1
ATOM 705 C CA . PRO A 1 87 ? -19.783 0.399 27.208 1.00 93.62 87 PRO A CA 1
ATOM 706 C C . PRO A 1 87 ? -19.163 1.764 26.869 1.00 93.62 87 PRO A C 1
ATOM 708 O O . PRO A 1 87 ? -18.073 2.085 27.335 1.00 93.62 87 PRO A O 1
ATOM 711 N N . GLY A 1 88 ? -19.868 2.574 26.073 1.00 90.31 88 GLY A N 1
ATOM 712 C CA . GLY A 1 88 ? -19.453 3.930 25.682 1.00 90.31 88 GLY A CA 1
ATOM 713 C C . GLY A 1 88 ? -18.502 4.020 24.481 1.00 90.31 88 GLY A C 1
ATOM 714 O O . GLY A 1 88 ? -18.285 5.120 23.971 1.00 90.31 88 GLY A O 1
ATOM 715 N N . LYS A 1 89 ? -17.965 2.897 23.975 1.00 91.50 89 LYS A N 1
ATOM 716 C CA . LYS A 1 89 ? -17.091 2.911 22.787 1.00 91.50 89 LYS A CA 1
ATOM 717 C C . LYS A 1 89 ? -17.838 3.216 21.498 1.00 91.50 89 LYS A C 1
ATOM 719 O O . LYS A 1 89 ? -17.277 3.862 20.618 1.00 91.50 89 LYS A O 1
ATOM 724 N N . ALA A 1 90 ? -19.098 2.801 21.382 1.00 88.12 90 ALA A N 1
ATOM 725 C CA . ALA A 1 90 ? -19.908 3.080 20.199 1.00 88.12 90 ALA A CA 1
ATOM 726 C C . ALA A 1 90 ? -20.069 4.593 19.957 1.00 88.12 90 ALA A C 1
ATOM 728 O O . ALA A 1 90 ? -19.891 5.063 18.831 1.00 88.12 90 ALA A O 1
ATOM 729 N N . GLU A 1 91 ? -20.353 5.363 21.009 1.00 91.12 91 GLU A N 1
ATOM 730 C CA . GLU A 1 91 ? -20.428 6.823 20.952 1.00 91.12 91 GLU A CA 1
ATOM 731 C C . GLU A 1 91 ? -19.059 7.451 20.646 1.00 91.12 91 GLU A C 1
ATOM 733 O O . GLU A 1 91 ? -18.964 8.283 19.743 1.00 91.12 91 GLU A O 1
ATOM 738 N N . GLU A 1 92 ? -17.991 7.003 21.318 1.00 92.81 92 GLU A N 1
ATOM 739 C CA . GLU A 1 92 ? -16.620 7.487 21.085 1.00 92.81 92 GLU A CA 1
ATOM 740 C C . GLU A 1 92 ? -16.186 7.303 19.618 1.00 92.81 92 GLU A C 1
ATOM 742 O O . GLU A 1 92 ? -15.663 8.226 18.985 1.00 92.81 92 GLU A O 1
ATOM 747 N N . LEU A 1 93 ? -16.444 6.120 19.054 1.00 92.81 93 LEU A N 1
ATOM 748 C CA . LEU A 1 93 ? -16.114 5.756 17.674 1.00 92.81 93 LEU A CA 1
ATOM 749 C C . LEU A 1 93 ? -16.913 6.577 16.656 1.00 92.81 93 LEU A C 1
ATOM 751 O O . LEU A 1 93 ? -16.375 7.005 15.626 1.00 92.81 93 LEU A O 1
ATOM 755 N N . LYS A 1 94 ? -18.183 6.862 16.960 1.00 91.69 94 LYS A N 1
ATOM 756 C CA . LYS A 1 94 ? -19.021 7.731 16.133 1.00 91.69 94 LYS A CA 1
ATOM 757 C C . LYS A 1 94 ? -18.482 9.163 16.111 1.00 91.69 94 LYS A C 1
ATOM 759 O O . LYS A 1 94 ? -18.247 9.707 15.031 1.00 91.69 94 LYS A O 1
ATOM 764 N N . GLU A 1 95 ? -18.209 9.746 17.278 1.00 92.56 95 GLU A N 1
ATOM 765 C CA . GLU A 1 95 ? -17.632 11.093 17.390 1.00 92.56 95 GLU A CA 1
ATOM 766 C C . GLU A 1 95 ? -16.253 11.188 16.727 1.00 92.56 95 GLU A C 1
ATOM 768 O O . GLU A 1 95 ? -15.893 12.197 16.112 1.00 92.56 95 GLU A O 1
ATOM 773 N N . TYR A 1 96 ? -15.442 10.138 16.849 1.00 91.88 96 TYR A N 1
ATOM 774 C CA . TYR A 1 96 ? -14.163 10.045 16.161 1.00 91.88 96 TYR A CA 1
ATOM 775 C C . TYR A 1 96 ? -14.337 10.079 14.637 1.00 91.88 96 TYR A C 1
ATOM 777 O O . TYR A 1 96 ? -13.699 10.896 13.965 1.00 91.88 96 TYR A O 1
ATOM 785 N N . THR A 1 97 ? -15.229 9.248 14.096 1.00 89.94 97 THR A N 1
ATOM 786 C CA . THR A 1 97 ? -15.471 9.145 12.650 1.00 89.94 97 THR A CA 1
ATOM 787 C C . THR A 1 97 ? -15.987 10.465 12.072 1.00 89.94 97 THR A C 1
ATOM 789 O O . THR A 1 97 ? -15.529 10.908 11.015 1.00 89.94 97 THR A O 1
ATOM 792 N N . GLU A 1 98 ? -16.877 11.156 12.786 1.00 90.00 98 GLU A N 1
ATOM 793 C CA . GLU A 1 98 ? -17.366 12.487 12.405 1.00 90.00 98 GLU A CA 1
ATOM 794 C C . GLU A 1 98 ? -16.229 13.525 12.368 1.00 90.00 98 GLU A C 1
ATOM 796 O O . GLU A 1 98 ? -16.078 14.254 11.380 1.00 90.00 98 GLU A O 1
ATOM 801 N N . ARG A 1 99 ? -15.358 13.545 13.388 1.00 88.62 99 ARG A N 1
ATOM 802 C CA . ARG A 1 99 ? -14.175 14.428 13.425 1.00 88.62 99 ARG A CA 1
ATOM 803 C C . ARG A 1 99 ? -13.172 14.122 12.316 1.00 88.62 99 ARG A C 1
ATOM 805 O O . ARG A 1 99 ? -12.552 15.045 11.782 1.00 88.62 99 ARG A O 1
ATOM 812 N N . LEU A 1 100 ? -12.967 12.849 11.990 1.00 86.31 100 LEU A N 1
ATOM 813 C CA . LEU A 1 100 ? -12.071 12.430 10.914 1.00 86.31 100 LEU A CA 1
ATOM 814 C C . LEU A 1 100 ? -12.593 12.911 9.554 1.00 86.31 100 LEU A C 1
ATOM 816 O O . LEU A 1 100 ? -11.844 13.499 8.772 1.00 86.31 100 LEU A O 1
ATOM 820 N N . ASN A 1 101 ? -13.892 12.744 9.303 1.00 85.62 101 ASN A N 1
ATOM 821 C CA . ASN A 1 101 ? -14.534 13.216 8.079 1.00 85.62 101 ASN A CA 1
ATOM 822 C C . ASN A 1 101 ? -14.471 14.745 7.945 1.00 85.62 101 ASN A C 1
ATOM 824 O O . ASN A 1 101 ? -14.149 15.247 6.869 1.00 85.62 101 ASN A O 1
ATOM 828 N N . ALA A 1 102 ? -14.675 15.488 9.038 1.00 86.81 102 ALA A N 1
ATOM 829 C CA . ALA A 1 102 ? -14.519 16.943 9.040 1.00 86.81 102 ALA A CA 1
ATOM 830 C C . ALA A 1 102 ? -13.086 17.381 8.681 1.00 86.81 102 ALA A C 1
ATOM 832 O O . ALA A 1 102 ? -12.902 18.309 7.894 1.00 86.81 102 ALA A O 1
ATOM 833 N N . ARG A 1 103 ? -12.063 16.682 9.195 1.00 83.12 103 ARG A N 1
ATOM 834 C CA . ARG A 1 103 ? -10.653 16.953 8.856 1.00 83.12 103 ARG A CA 1
ATOM 835 C C . ARG A 1 103 ? -10.330 16.663 7.393 1.00 83.12 103 ARG A C 1
ATOM 837 O O . ARG A 1 103 ? -9.622 17.447 6.764 1.00 83.12 103 ARG A O 1
ATOM 844 N N . ARG A 1 104 ? -10.870 15.579 6.826 1.00 81.25 104 ARG A N 1
ATOM 845 C CA . ARG A 1 104 ? -10.677 15.230 5.405 1.00 81.25 104 ARG A CA 1
ATOM 846 C C . ARG A 1 104 ? -11.184 16.332 4.464 1.00 81.25 104 ARG A C 1
ATOM 848 O O . ARG A 1 104 ? -10.582 16.551 3.417 1.00 81.25 104 ARG A O 1
ATOM 855 N N . LEU A 1 105 ? -12.221 17.074 4.858 1.00 79.75 105 LEU A N 1
ATOM 856 C CA . LEU A 1 105 ? -12.758 18.204 4.087 1.00 79.75 105 LEU A CA 1
ATOM 857 C C . LEU A 1 105 ? -11.876 19.470 4.128 1.00 79.75 105 LEU A C 1
ATOM 859 O O . LEU A 1 105 ? -12.039 20.341 3.279 1.00 79.75 105 LEU A O 1
ATOM 863 N N . GLN A 1 106 ? -10.932 19.584 5.069 1.00 79.19 106 GLN A N 1
ATOM 864 C CA . GLN A 1 106 ? -10.118 20.793 5.285 1.00 79.19 106 GLN A CA 1
ATOM 865 C C . GLN A 1 106 ? -8.779 20.818 4.516 1.00 79.19 106 GLN A C 1
ATOM 867 O O . GLN A 1 106 ? -7.944 21.679 4.776 1.00 79.19 106 GLN A O 1
ATOM 872 N N . GLY A 1 107 ? -8.561 19.916 3.552 1.00 64.19 107 GLY A N 1
ATOM 873 C CA . GLY A 1 107 ? -7.368 19.955 2.689 1.00 64.19 107 GLY A CA 1
ATOM 874 C C . GLY A 1 107 ? -6.133 19.241 3.252 1.00 64.19 107 GLY A C 1
ATOM 875 O O . GLY A 1 107 ? -5.006 19.660 3.004 1.00 64.19 107 GLY A O 1
ATOM 876 N N . TYR A 1 108 ? -6.342 18.156 4.001 1.00 69.75 108 TYR A N 1
ATOM 877 C CA . TYR A 1 108 ? -5.285 17.237 4.440 1.00 69.75 108 TYR A CA 1
ATOM 878 C C . TYR A 1 108 ? -4.478 16.671 3.248 1.00 69.75 108 TYR A C 1
ATOM 880 O O . TYR A 1 108 ? -5.017 16.566 2.143 1.00 69.75 108 TYR A O 1
ATOM 888 N N . ASP A 1 109 ? -3.209 16.280 3.458 1.00 72.62 109 ASP A N 1
ATOM 889 C CA . ASP A 1 109 ? -2.352 15.647 2.433 1.00 72.62 109 ASP A CA 1
ATOM 890 C C . ASP A 1 109 ? -2.894 14.263 2.035 1.00 72.62 109 ASP A C 1
ATOM 892 O O . ASP A 1 109 ? -2.443 13.205 2.479 1.00 72.62 109 ASP A O 1
ATOM 896 N N . SER A 1 110 ? -3.913 14.292 1.178 1.00 76.00 110 SER A N 1
ATOM 897 C CA . SER A 1 110 ? -4.653 13.120 0.726 1.00 76.00 110 SER A CA 1
ATOM 898 C C . SER A 1 110 ? -3.780 12.136 -0.048 1.00 76.00 110 SER A C 1
ATOM 900 O O . SER A 1 110 ? -4.059 10.939 -0.025 1.00 76.00 110 SER A O 1
ATOM 902 N N . VAL A 1 111 ? -2.714 12.600 -0.710 1.00 77.69 111 VAL A N 1
ATOM 903 C CA . VAL A 1 111 ? -1.853 11.743 -1.534 1.00 77.69 111 VAL A CA 1
ATOM 904 C C . VAL A 1 111 ? -0.961 10.883 -0.652 1.00 77.69 111 VAL A C 1
ATOM 906 O O . VAL A 1 111 ? -0.926 9.664 -0.837 1.00 77.69 111 VAL A O 1
ATOM 909 N N . THR A 1 112 ? -0.257 11.490 0.307 1.00 79.75 112 THR A N 1
ATOM 910 C CA . THR A 1 112 ? 0.586 10.734 1.243 1.00 79.75 112 THR A CA 1
ATOM 911 C C . THR A 1 112 ? -0.261 9.782 2.075 1.00 79.75 112 THR A C 1
ATOM 913 O O . THR A 1 112 ? 0.105 8.616 2.218 1.00 79.75 112 THR A O 1
ATOM 916 N N . GLU A 1 113 ? -1.430 10.232 2.533 1.00 81.25 113 GLU A N 1
ATOM 917 C CA . GLU A 1 113 ? -2.342 9.408 3.324 1.00 81.25 113 GLU A CA 1
ATOM 918 C C . GLU A 1 113 ? -2.908 8.228 2.534 1.00 81.25 113 GLU A C 1
ATOM 920 O O . GLU A 1 113 ? -2.896 7.090 3.004 1.00 81.25 113 GLU A O 1
ATOM 925 N N . THR A 1 114 ? -3.326 8.456 1.286 1.00 84.31 114 THR A N 1
ATOM 926 C CA . THR A 1 114 ? -3.778 7.367 0.411 1.00 84.31 114 THR A CA 1
ATOM 927 C C . THR A 1 114 ? -2.645 6.373 0.184 1.00 84.31 114 THR A C 1
ATOM 929 O O . THR A 1 114 ? -2.837 5.170 0.343 1.00 84.31 114 THR A O 1
ATOM 932 N N . ARG A 1 115 ? -1.431 6.844 -0.135 1.00 83.38 115 ARG A N 1
ATOM 933 C CA . ARG A 1 115 ? -0.289 5.948 -0.367 1.00 83.38 115 ARG A CA 1
ATOM 934 C C . ARG A 1 115 ? 0.138 5.188 0.879 1.00 83.38 115 ARG A C 1
ATOM 936 O O . ARG A 1 115 ? 0.565 4.046 0.749 1.00 83.38 115 ARG A O 1
ATOM 943 N N . ARG A 1 116 ? 0.015 5.781 2.066 1.00 84.94 116 ARG A N 1
ATOM 944 C CA . ARG A 1 116 ? 0.260 5.100 3.340 1.00 84.94 116 ARG A CA 1
ATOM 945 C C . ARG A 1 116 ? -0.809 4.042 3.607 1.00 84.94 116 ARG A C 1
ATOM 947 O O . ARG A 1 116 ? -0.453 2.910 3.918 1.00 84.94 116 ARG A O 1
ATOM 954 N N . SER A 1 117 ? -2.089 4.379 3.435 1.00 84.88 117 SER A N 1
ATOM 955 C CA . SER A 1 117 ? -3.242 3.502 3.709 1.00 84.88 117 SER A CA 1
ATOM 956 C C . SER A 1 117 ? -3.463 2.390 2.673 1.00 84.88 117 SER A C 1
ATOM 958 O O . SER A 1 117 ? -4.135 1.406 2.976 1.00 84.88 11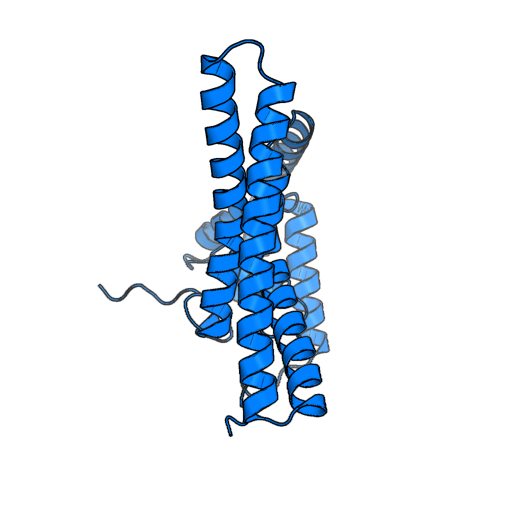7 SER A O 1
ATOM 960 N N . THR A 1 118 ? -2.840 2.490 1.495 1.00 90.00 118 THR A N 1
ATOM 961 C CA . THR A 1 118 ? -2.905 1.485 0.411 1.00 90.00 118 THR A CA 1
ATOM 962 C C . THR A 1 118 ? -1.518 0.997 -0.035 1.00 90.00 118 THR A C 1
ATOM 964 O O . THR A 1 118 ? -1.353 0.449 -1.128 1.00 90.00 118 THR A O 1
ATOM 967 N N . ALA A 1 119 ? -0.495 1.174 0.810 1.00 93.06 119 ALA A N 1
ATOM 968 C CA . ALA A 1 119 ? 0.899 0.876 0.475 1.00 93.06 119 ALA A CA 1
ATOM 969 C C . ALA A 1 119 ? 1.098 -0.570 0.001 1.00 93.06 119 ALA A C 1
ATOM 971 O O . ALA A 1 119 ? 1.785 -0.795 -0.998 1.00 93.06 119 ALA A O 1
ATOM 972 N N . ILE A 1 120 ? 0.479 -1.541 0.688 1.00 95.69 120 ILE A N 1
ATOM 973 C CA . ILE A 1 120 ? 0.580 -2.958 0.313 1.00 95.69 120 ILE A CA 1
ATOM 974 C C . ILE A 1 120 ? -0.050 -3.217 -1.056 1.00 95.69 120 ILE A C 1
ATOM 976 O O . ILE A 1 120 ? 0.533 -3.945 -1.858 1.00 95.69 120 ILE A O 1
ATOM 980 N N . GLU A 1 121 ? -1.191 -2.607 -1.371 1.00 94.38 121 GLU A N 1
ATOM 981 C CA . GLU A 1 121 ? -1.850 -2.793 -2.666 1.00 94.38 121 GLU A CA 1
ATOM 982 C C . GLU A 1 121 ? -1.003 -2.233 -3.815 1.00 94.38 121 GLU A C 1
ATOM 984 O O . GLU A 1 121 ? -0.758 -2.936 -4.799 1.00 94.38 121 GLU A O 1
ATOM 989 N N . PHE A 1 122 ? -0.471 -1.014 -3.661 1.00 94.19 122 PHE A N 1
ATOM 990 C CA . PHE A 1 122 ? 0.447 -0.432 -4.641 1.00 94.19 122 PHE A CA 1
ATOM 991 C C . PHE A 1 122 ? 1.701 -1.288 -4.829 1.00 94.19 122 PHE A C 1
ATOM 993 O O . PHE A 1 122 ? 2.051 -1.613 -5.964 1.00 94.19 122 PHE A O 1
ATOM 1000 N N . ALA A 1 123 ? 2.344 -1.705 -3.735 1.00 95.88 123 ALA A N 1
ATOM 1001 C CA . ALA A 1 123 ? 3.544 -2.534 -3.788 1.00 95.88 123 ALA A CA 1
ATOM 1002 C C . ALA A 1 123 ? 3.280 -3.877 -4.485 1.00 95.88 123 ALA A C 1
ATOM 1004 O O . ALA A 1 123 ? 4.060 -4.313 -5.328 1.00 95.88 123 ALA A O 1
ATOM 1005 N N . THR A 1 124 ? 2.145 -4.505 -4.181 1.00 96.44 124 THR A N 1
ATOM 1006 C CA . THR A 1 124 ? 1.717 -5.765 -4.801 1.00 96.44 124 THR A CA 1
ATOM 1007 C C . THR A 1 124 ? 1.516 -5.604 -6.298 1.00 96.44 124 THR A C 1
ATOM 1009 O O . THR A 1 124 ? 2.029 -6.401 -7.080 1.00 96.44 124 THR A O 1
ATOM 1012 N N . ARG A 1 125 ? 0.796 -4.555 -6.707 1.00 95.25 125 ARG A N 1
ATOM 1013 C CA . ARG A 1 125 ? 0.545 -4.273 -8.119 1.00 95.25 125 ARG A CA 1
ATOM 1014 C C . ARG A 1 125 ? 1.844 -4.009 -8.877 1.00 95.25 125 ARG A C 1
ATOM 1016 O O . ARG A 1 125 ? 1.980 -4.474 -10.006 1.00 95.25 125 ARG A O 1
ATOM 1023 N N . GLU A 1 126 ? 2.788 -3.284 -8.276 1.00 94.12 126 GLU A N 1
ATOM 1024 C CA . GLU A 1 126 ? 4.112 -3.063 -8.867 1.00 94.12 126 GLU A CA 1
ATOM 1025 C C . GLU A 1 126 ? 4.873 -4.378 -9.065 1.00 94.12 126 GLU A C 1
ATOM 1027 O O . GLU A 1 126 ? 5.424 -4.587 -10.143 1.00 94.12 126 GLU A O 1
ATOM 1032 N N . ILE A 1 127 ? 4.870 -5.279 -8.075 1.00 95.06 127 ILE A N 1
ATOM 1033 C CA . ILE A 1 127 ? 5.520 -6.598 -8.177 1.00 95.06 127 ILE A CA 1
ATOM 1034 C C . ILE A 1 127 ? 4.893 -7.420 -9.305 1.00 95.06 127 ILE A C 1
ATOM 1036 O O . ILE A 1 127 ? 5.599 -7.892 -10.193 1.00 95.06 127 ILE A O 1
ATOM 1040 N N . GLU A 1 128 ? 3.566 -7.546 -9.319 1.00 94.88 128 GLU A N 1
ATOM 1041 C CA . GLU A 1 128 ? 2.856 -8.344 -10.324 1.00 94.88 128 GLU A CA 1
ATOM 1042 C C . GLU A 1 128 ? 3.069 -7.804 -11.743 1.00 94.88 128 GLU A C 1
ATOM 1044 O O . GLU A 1 128 ? 3.313 -8.575 -12.674 1.00 94.88 128 GLU A O 1
ATOM 1049 N N . LEU A 1 129 ? 3.008 -6.478 -11.917 1.00 94.38 129 LEU A N 1
ATOM 1050 C CA . LEU A 1 129 ? 3.264 -5.840 -13.205 1.00 94.38 129 LEU A CA 1
ATOM 1051 C C . LEU A 1 129 ? 4.714 -6.057 -13.642 1.00 94.38 129 LEU A C 1
ATOM 1053 O O . LEU A 1 129 ? 4.954 -6.399 -14.800 1.00 94.38 129 LEU A O 1
ATOM 1057 N N . ARG A 1 130 ? 5.666 -5.911 -12.714 1.00 93.88 130 ARG A N 1
ATOM 1058 C CA . ARG A 1 130 ? 7.091 -6.132 -12.968 1.00 93.88 130 ARG A CA 1
ATOM 1059 C C . ARG A 1 130 ? 7.351 -7.562 -13.433 1.00 93.88 130 ARG A C 1
ATOM 1061 O O . ARG A 1 130 ? 8.026 -7.775 -14.436 1.00 93.88 130 ARG A O 1
ATOM 1068 N N . GLU A 1 131 ? 6.787 -8.545 -12.742 1.00 94.19 131 GLU A N 1
ATOM 1069 C CA . GLU A 1 131 ? 6.914 -9.960 -13.095 1.00 94.19 131 GLU A CA 1
ATOM 1070 C C . GLU A 1 131 ? 6.249 -10.301 -14.425 1.00 94.19 131 GLU A C 1
ATOM 1072 O O . GLU A 1 131 ? 6.759 -11.129 -15.181 1.00 94.19 131 GLU A O 1
ATOM 1077 N N . TYR A 1 132 ? 5.090 -9.705 -14.703 1.00 96.31 132 TYR A N 1
ATOM 1078 C CA . TYR A 1 132 ? 4.393 -9.881 -15.969 1.00 96.31 132 TYR A CA 1
ATOM 1079 C C . TYR A 1 132 ? 5.214 -9.319 -17.132 1.00 96.31 132 TYR A C 1
ATOM 1081 O O . TYR A 1 132 ? 5.466 -10.025 -18.106 1.00 96.31 132 TYR A O 1
ATOM 1089 N N . GLN A 1 133 ? 5.698 -8.083 -17.006 1.00 96.06 133 GLN A N 1
ATOM 1090 C CA . GLN A 1 133 ? 6.555 -7.465 -18.012 1.00 96.06 133 GLN A CA 1
ATOM 1091 C C . GLN A 1 133 ? 7.844 -8.267 -18.189 1.00 96.06 133 GLN A C 1
ATOM 1093 O O . GLN A 1 133 ? 8.182 -8.634 -19.307 1.00 96.06 133 GLN A O 1
ATOM 1098 N N . GLN A 1 134 ? 8.535 -8.630 -17.107 1.00 96.25 134 GLN A N 1
ATOM 1099 C CA . GLN A 1 134 ? 9.759 -9.424 -17.198 1.00 96.25 134 GLN A CA 1
ATOM 1100 C C . GLN A 1 134 ? 9.544 -10.746 -17.946 1.00 96.25 134 GLN A C 1
ATOM 1102 O O . GLN A 1 134 ? 10.400 -11.132 -18.742 1.00 96.25 134 GLN A O 1
ATOM 1107 N N . ARG A 1 135 ? 8.406 -11.420 -17.727 1.00 97.25 135 ARG A N 1
ATOM 1108 C CA . ARG A 1 135 ? 8.036 -12.631 -18.473 1.00 97.25 135 ARG A CA 1
ATOM 1109 C C . ARG A 1 135 ? 7.927 -12.368 -19.970 1.00 97.25 135 ARG A C 1
ATOM 1111 O O . ARG A 1 135 ? 8.560 -13.085 -20.727 1.00 97.25 135 ARG A O 1
ATOM 1118 N N . GLN A 1 136 ? 7.262 -11.292 -20.392 1.00 97.69 136 GLN A N 1
ATOM 1119 C CA . GLN A 1 136 ? 7.185 -10.934 -21.816 1.00 97.69 136 GLN A CA 1
ATOM 1120 C C . GLN A 1 136 ? 8.569 -10.746 -22.455 1.00 97.69 136 GLN A C 1
ATOM 1122 O O . GLN A 1 136 ? 8.807 -11.184 -23.578 1.00 97.69 136 GLN A O 1
ATOM 1127 N N . TRP A 1 137 ? 9.504 -10.119 -21.735 1.00 97.88 137 TRP A N 1
ATOM 1128 C CA . TRP A 1 137 ? 10.875 -9.953 -22.220 1.00 97.88 137 TRP A CA 1
ATOM 1129 C C . TRP A 1 137 ? 11.638 -11.281 -22.262 1.00 97.88 137 TRP A C 1
ATOM 1131 O O . TRP A 1 137 ? 12.398 -11.523 -23.198 1.00 97.88 137 TRP A O 1
ATOM 1141 N N . VAL A 1 138 ? 11.446 -12.151 -21.268 1.00 98.06 138 VAL A N 1
ATOM 1142 C CA . VAL A 1 138 ? 12.025 -13.503 -21.252 1.00 98.06 138 VAL A CA 1
ATOM 1143 C C . VAL A 1 138 ? 11.483 -14.354 -22.401 1.00 98.06 138 VAL A C 1
ATOM 1145 O O . VAL A 1 138 ? 12.269 -15.026 -23.062 1.00 98.06 138 VAL A O 1
ATOM 1148 N N . ASP A 1 139 ? 10.185 -14.285 -22.678 1.00 97.56 139 ASP A N 1
ATOM 1149 C CA . ASP A 1 139 ? 9.543 -15.033 -23.759 1.00 97.56 139 ASP A CA 1
ATOM 1150 C C . ASP A 1 139 ? 10.038 -14.560 -25.136 1.00 97.56 139 ASP A C 1
ATOM 1152 O O . ASP A 1 139 ? 10.262 -15.374 -26.030 1.00 97.56 139 ASP A O 1
ATOM 1156 N N . ALA A 1 140 ? 10.271 -13.253 -25.301 1.00 97.56 140 ALA A N 1
ATOM 1157 C CA . ALA A 1 140 ? 10.731 -12.671 -26.562 1.00 97.56 140 ALA A CA 1
ATOM 1158 C C . ALA A 1 140 ? 12.240 -12.840 -26.818 1.00 97.56 140 ALA A C 1
ATOM 1160 O O . ALA A 1 140 ? 12.655 -13.028 -27.960 1.00 97.56 140 ALA A O 1
ATOM 1161 N N . PHE A 1 141 ? 13.073 -12.748 -25.776 1.00 97.19 141 PHE A N 1
ATOM 1162 C CA . PHE A 1 141 ? 14.534 -12.649 -25.918 1.00 97.19 141 PHE A CA 1
ATOM 1163 C C . PHE A 1 141 ? 15.307 -13.786 -25.233 1.00 97.19 141 PHE A C 1
ATOM 1165 O O . PHE A 1 141 ? 16.536 -13.799 -25.265 1.00 97.19 141 PHE A O 1
ATOM 1172 N N . GLY A 1 142 ? 14.618 -14.745 -24.614 1.00 96.75 142 GLY A N 1
ATOM 1173 C CA . GLY A 1 142 ? 15.215 -15.830 -23.838 1.00 96.75 142 GLY A CA 1
ATOM 1174 C C . GLY A 1 142 ? 15.537 -15.443 -22.390 1.00 96.75 142 GLY A C 1
ATOM 1175 O O . GLY A 1 142 ? 15.623 -14.272 -22.020 1.00 96.75 142 GLY A O 1
ATOM 1176 N N . GLN A 1 143 ? 15.748 -16.452 -21.538 1.00 95.12 143 GLN A N 1
ATOM 1177 C CA . GLN A 1 143 ? 15.862 -16.287 -20.082 1.00 95.12 143 GLN A CA 1
ATOM 1178 C C . GLN A 1 143 ? 16.952 -15.300 -19.636 1.00 95.12 143 GLN A C 1
ATOM 1180 O O . GLN A 1 143 ? 16.716 -14.484 -18.745 1.00 95.12 143 GLN A O 1
ATOM 1185 N N . SER A 1 144 ? 18.161 -15.402 -20.197 1.00 95.81 144 SER A N 1
ATOM 1186 C CA . SER A 1 144 ? 19.300 -14.584 -19.763 1.00 95.81 144 SER A CA 1
ATOM 1187 C C . SER A 1 144 ? 19.222 -13.170 -20.339 1.00 95.81 144 SER A C 1
ATOM 1189 O O . SER A 1 144 ? 19.252 -12.193 -19.587 1.00 95.81 144 SER A O 1
ATOM 1191 N N . GLN A 1 145 ? 19.067 -13.056 -21.660 1.00 96.44 145 GLN A N 1
ATOM 1192 C CA . GLN A 1 145 ? 19.038 -11.776 -22.361 1.00 96.44 145 GLN A CA 1
ATOM 1193 C C . GLN A 1 145 ? 17.766 -10.989 -22.037 1.00 96.44 145 GLN A C 1
ATOM 1195 O O . GLN A 1 145 ? 17.862 -9.807 -21.720 1.00 96.44 145 GLN A O 1
ATOM 1200 N N . GLY A 1 146 ? 16.596 -11.634 -22.028 1.00 97.75 146 GLY A N 1
ATOM 1201 C CA . GLY A 1 146 ? 15.323 -10.995 -21.690 1.00 97.75 146 GLY A CA 1
ATOM 1202 C C . GLY A 1 146 ? 15.315 -10.404 -20.285 1.00 97.75 146 GLY A C 1
ATOM 1203 O O . GLY A 1 146 ? 14.951 -9.243 -20.110 1.00 97.75 146 GLY A O 1
ATOM 1204 N N . LYS A 1 147 ? 15.822 -11.144 -19.287 1.00 96.12 147 LYS A N 1
ATOM 1205 C CA . LYS A 1 147 ? 15.976 -10.624 -17.920 1.00 96.12 147 LYS A CA 1
ATOM 1206 C C . LYS A 1 147 ? 16.933 -9.430 -17.861 1.00 96.12 147 LYS A C 1
ATOM 1208 O O . LYS A 1 147 ? 16.585 -8.415 -17.265 1.00 96.12 147 LYS A O 1
ATOM 1213 N N . MET A 1 148 ? 18.109 -9.535 -18.483 1.00 97.25 148 MET A N 1
ATOM 1214 C CA . MET A 1 148 ? 19.102 -8.455 -18.491 1.00 97.25 148 MET A CA 1
ATOM 1215 C C . MET A 1 148 ? 18.559 -7.183 -19.158 1.00 97.25 148 MET A C 1
ATOM 1217 O O . MET A 1 148 ? 18.737 -6.084 -18.632 1.00 97.25 148 MET A O 1
ATOM 1221 N N . LEU A 1 149 ? 17.912 -7.325 -20.318 1.00 97.12 149 LEU A N 1
ATOM 1222 C CA . LEU A 1 149 ? 17.328 -6.206 -21.050 1.00 97.12 149 LEU A CA 1
ATOM 1223 C C . LEU A 1 149 ? 16.223 -5.547 -20.229 1.00 97.12 149 LEU A C 1
ATOM 1225 O O . LEU A 1 149 ? 16.273 -4.336 -20.027 1.00 97.12 149 LEU A O 1
ATOM 1229 N N . TYR A 1 150 ? 15.298 -6.341 -19.685 1.00 96.94 150 TYR A N 1
ATOM 1230 C CA . TYR A 1 150 ? 14.236 -5.837 -18.823 1.00 96.94 150 TYR A CA 1
ATOM 1231 C C . TYR A 1 150 ? 14.786 -5.026 -17.644 1.00 96.94 150 TYR A C 1
ATOM 1233 O O . TYR A 1 150 ? 14.352 -3.902 -17.410 1.00 96.94 150 TYR A O 1
ATOM 1241 N N . GLU A 1 151 ? 15.783 -5.550 -16.925 1.00 95.25 151 GLU A N 1
ATOM 1242 C CA . GLU A 1 151 ? 16.386 -4.855 -15.781 1.00 95.25 151 GLU A CA 1
ATOM 1243 C C . GLU A 1 151 ? 17.023 -3.515 -16.178 1.00 95.25 151 GLU A C 1
ATOM 1245 O O . GLU A 1 151 ? 16.864 -2.525 -15.460 1.00 95.25 151 GLU A O 1
ATOM 1250 N N . ARG A 1 152 ? 17.706 -3.456 -17.329 1.00 95.69 152 ARG A N 1
ATOM 1251 C CA . ARG A 1 152 ? 18.320 -2.219 -17.836 1.00 95.69 152 ARG A CA 1
ATOM 1252 C C . ARG A 1 152 ? 17.280 -1.191 -18.272 1.00 95.69 152 ARG A C 1
ATOM 1254 O O . ARG A 1 152 ? 17.401 -0.028 -17.894 1.00 95.69 152 ARG A O 1
ATOM 1261 N N . PHE A 1 153 ? 16.270 -1.608 -19.035 1.00 95.56 153 PHE A N 1
ATOM 1262 C CA . PHE A 1 153 ? 15.199 -0.721 -19.489 1.00 95.56 153 PHE A CA 1
ATOM 1263 C C . PHE A 1 153 ? 14.365 -0.204 -18.321 1.00 95.56 153 PHE A C 1
ATOM 1265 O O . PHE A 1 153 ? 14.164 1.000 -18.210 1.00 95.56 153 PHE A O 1
ATOM 1272 N N . ASN A 1 154 ? 13.978 -1.083 -17.398 1.00 92.38 154 ASN A N 1
ATOM 1273 C CA . ASN A 1 154 ? 13.243 -0.692 -16.202 1.00 92.38 154 ASN A CA 1
ATOM 1274 C C . ASN A 1 154 ? 14.060 0.284 -15.338 1.00 92.38 154 ASN A C 1
ATOM 1276 O O . ASN A 1 154 ? 13.510 1.240 -14.801 1.00 92.38 154 ASN A O 1
ATOM 1280 N N . LYS A 1 155 ? 15.384 0.101 -15.209 1.00 93.12 155 LYS A N 1
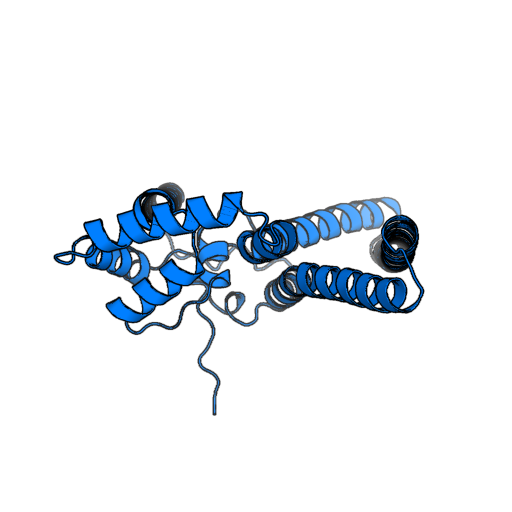ATOM 1281 C CA . LYS A 1 155 ? 16.235 1.083 -14.517 1.00 93.12 155 LYS A CA 1
ATOM 1282 C C . LYS A 1 155 ? 16.185 2.452 -15.204 1.00 93.12 155 LYS A C 1
ATOM 1284 O O . LYS A 1 155 ? 15.940 3.448 -14.534 1.00 93.12 155 LYS A O 1
ATOM 1289 N N . LEU A 1 156 ? 16.369 2.489 -16.523 1.00 95.19 156 LEU A N 1
ATOM 1290 C CA . LEU A 1 156 ? 16.338 3.731 -17.297 1.00 95.19 156 LEU A CA 1
ATOM 1291 C C . LEU A 1 156 ? 14.982 4.447 -17.192 1.00 95.19 156 LEU A C 1
ATOM 1293 O O . LEU A 1 156 ? 14.940 5.660 -17.011 1.00 95.19 156 LEU A O 1
ATOM 1297 N N . GLU A 1 157 ? 13.880 3.703 -17.276 1.00 93.19 157 GLU A N 1
ATOM 1298 C CA . GLU A 1 157 ? 12.524 4.240 -17.136 1.00 93.19 157 GLU A CA 1
ATOM 1299 C C . GLU A 1 157 ? 12.293 4.837 -15.740 1.00 93.19 157 GLU A C 1
ATOM 1301 O O . GLU A 1 157 ? 11.760 5.941 -15.616 1.00 93.19 157 GLU A O 1
ATOM 1306 N N . ASN A 1 158 ? 12.763 4.159 -14.688 1.00 88.75 158 ASN A N 1
ATOM 1307 C CA . ASN A 1 158 ? 12.689 4.666 -13.317 1.00 88.75 158 ASN A CA 1
ATOM 1308 C C . ASN A 1 158 ? 13.518 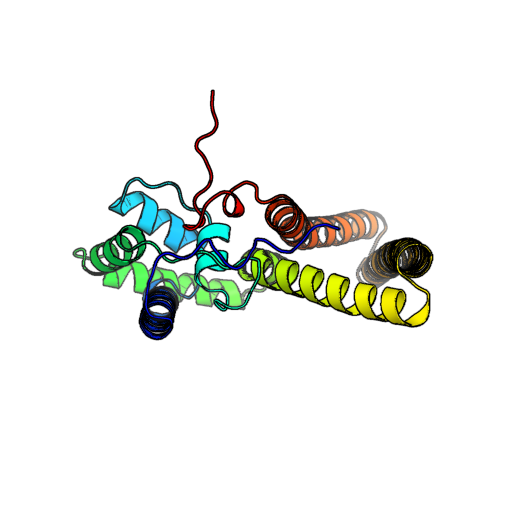5.944 -13.124 1.00 88.75 158 ASN A C 1
ATOM 1310 O O . ASN A 1 158 ? 13.045 6.888 -12.483 1.00 88.75 158 ASN A O 1
ATOM 1314 N N . ASP A 1 159 ? 14.723 6.003 -13.694 1.00 89.50 159 ASP A N 1
ATOM 1315 C CA . ASP A 1 159 ? 15.584 7.188 -13.635 1.00 89.50 159 ASP A CA 1
ATOM 1316 C C . ASP A 1 159 ? 14.930 8.372 -14.374 1.00 89.50 159 ASP A C 1
ATOM 1318 O O . ASP A 1 159 ? 14.838 9.479 -13.833 1.00 89.50 159 ASP A O 1
ATOM 1322 N N . LEU A 1 160 ? 14.383 8.133 -15.572 1.00 93.88 160 LEU A N 1
ATOM 1323 C CA . LEU A 1 160 ? 13.688 9.151 -16.364 1.00 93.88 160 LEU A CA 1
ATOM 1324 C C . LEU A 1 160 ? 12.418 9.656 -15.666 1.00 93.88 160 LEU A C 1
ATOM 1326 O O . LEU A 1 160 ? 12.191 10.864 -15.592 1.00 93.88 160 LEU A O 1
ATOM 1330 N N . SER A 1 161 ? 11.610 8.749 -15.116 1.00 89.00 161 SER A N 1
ATOM 1331 C CA . SER A 1 161 ? 10.398 9.091 -14.364 1.00 89.00 161 SER A CA 1
ATOM 1332 C C . SER A 1 161 ? 10.729 9.891 -13.101 1.00 89.00 161 SER A C 1
ATOM 1334 O O . SER A 1 161 ? 10.057 10.874 -12.772 1.00 89.00 161 SER A O 1
ATOM 1336 N N . SER A 1 162 ? 11.816 9.538 -12.409 1.00 87.12 162 SER A N 1
ATOM 1337 C CA . SER A 1 162 ? 12.298 10.279 -11.240 1.00 87.12 162 SER A CA 1
ATOM 1338 C C . SER A 1 162 ? 12.655 11.719 -11.603 1.00 87.12 162 SER A C 1
ATOM 1340 O O . SER A 1 162 ? 12.149 12.641 -10.953 1.00 87.12 162 SER A O 1
ATOM 1342 N N . LEU A 1 163 ? 13.433 11.903 -12.678 1.00 90.25 163 LEU A N 1
ATOM 1343 C CA . LEU A 1 163 ? 13.836 13.209 -13.204 1.00 90.25 163 LEU A CA 1
ATOM 1344 C C . LEU A 1 163 ? 12.647 14.040 -13.687 1.00 90.25 163 LEU A C 1
ATOM 1346 O O . LEU A 1 163 ? 12.460 15.154 -13.206 1.00 90.25 163 LEU A O 1
ATOM 1350 N N . SER A 1 164 ? 11.822 13.505 -14.593 1.00 91.44 164 SER A N 1
ATOM 1351 C CA . SER A 1 164 ? 10.652 14.197 -15.163 1.00 91.44 164 SER A CA 1
ATOM 1352 C C . SER A 1 164 ? 9.759 14.782 -14.072 1.00 91.44 164 SER A C 1
ATOM 1354 O O . SER A 1 164 ? 9.291 15.916 -14.131 1.00 91.44 164 SER A O 1
ATOM 1356 N N . CYS A 1 165 ? 9.579 14.012 -13.017 1.00 87.12 165 CYS A N 1
ATOM 1357 C CA . CYS A 1 165 ? 8.651 14.343 -11.968 1.00 87.12 165 CYS A CA 1
ATOM 1358 C C . CYS A 1 165 ? 9.313 15.264 -10.910 1.00 87.12 165 CYS A C 1
ATOM 1360 O O . CYS A 1 165 ? 8.621 16.074 -10.302 1.00 87.12 165 CYS A O 1
ATOM 1362 N N . ALA A 1 166 ? 10.650 15.253 -10.763 1.00 87.50 166 ALA A N 1
ATOM 1363 C CA . ALA A 1 166 ? 11.389 16.297 -10.037 1.00 87.50 166 ALA A CA 1
ATOM 1364 C C . ALA A 1 166 ? 11.342 17.643 -10.782 1.00 87.50 166 ALA A C 1
ATOM 1366 O O . ALA A 1 166 ? 11.083 18.675 -10.165 1.00 87.50 166 ALA A O 1
ATOM 1367 N N . PHE A 1 167 ? 11.500 17.628 -12.110 1.00 92.19 167 PHE A N 1
ATOM 1368 C CA . PHE A 1 167 ? 11.281 18.805 -12.955 1.00 92.19 167 PHE A CA 1
ATOM 1369 C C . PHE A 1 167 ? 9.859 19.350 -12.799 1.00 92.19 167 PHE A C 1
ATOM 1371 O O . PHE A 1 167 ? 9.693 20.551 -12.608 1.00 92.19 167 PHE A O 1
ATOM 1378 N N . GLY A 1 168 ? 8.846 18.480 -12.796 1.00 90.19 168 GLY A N 1
ATOM 1379 C CA . GLY A 1 168 ? 7.459 18.874 -12.537 1.00 90.19 168 GLY A CA 1
ATOM 1380 C C . GLY A 1 168 ? 7.272 19.572 -11.184 1.00 90.19 168 GLY A C 1
ATOM 1381 O O . GLY A 1 168 ? 6.587 20.590 -11.114 1.00 90.19 168 GLY A O 1
ATOM 1382 N N . SER A 1 169 ? 7.918 19.083 -10.117 1.00 89.62 169 SER A N 1
ATOM 1383 C CA . SER A 1 169 ? 7.902 19.746 -8.804 1.00 89.62 169 SER A CA 1
ATOM 1384 C C . SER A 1 169 ? 8.545 21.134 -8.835 1.00 89.62 169 SER A C 1
ATOM 1386 O O . SER A 1 169 ? 8.018 22.057 -8.220 1.00 89.62 169 SER A O 1
ATOM 1388 N N . VAL A 1 170 ? 9.655 21.300 -9.559 1.00 92.12 170 VAL A N 1
ATOM 1389 C CA . VAL A 1 170 ? 10.326 22.601 -9.698 1.00 92.12 170 VAL A CA 1
ATOM 1390 C C . VAL A 1 170 ? 9.472 23.581 -10.498 1.00 92.12 170 VAL A C 1
ATOM 1392 O O . VAL A 1 170 ? 9.274 24.699 -10.039 1.00 92.12 170 VAL A O 1
ATOM 1395 N N . LEU A 1 171 ? 8.927 23.165 -11.646 1.00 93.69 171 LEU A N 1
ATOM 1396 C CA . LEU A 1 171 ? 8.059 24.012 -12.473 1.00 93.69 171 LEU A CA 1
ATOM 1397 C C . LEU A 1 171 ? 6.845 24.502 -11.683 1.00 93.69 171 LEU A C 1
ATOM 1399 O O . LEU A 1 171 ? 6.584 25.697 -11.629 1.00 93.69 171 LEU A O 1
ATOM 1403 N N . ARG A 1 172 ? 6.177 23.592 -10.970 1.00 91.88 172 ARG A N 1
ATOM 1404 C CA . ARG A 1 172 ? 5.051 23.953 -10.108 1.00 91.88 172 ARG A CA 1
ATOM 1405 C C . ARG A 1 172 ? 5.445 24.944 -9.012 1.00 91.88 172 ARG A C 1
ATOM 1407 O O . ARG A 1 172 ? 4.689 25.860 -8.710 1.00 91.88 172 ARG A O 1
ATOM 1414 N N . ALA A 1 173 ? 6.610 24.758 -8.395 1.00 93.69 173 ALA A N 1
ATOM 1415 C CA . ALA A 1 173 ? 7.087 25.684 -7.376 1.00 93.69 173 ALA A CA 1
ATOM 1416 C C . ALA A 1 173 ? 7.377 27.073 -7.963 1.00 93.69 173 ALA A C 1
ATOM 1418 O O . ALA A 1 173 ? 7.063 28.059 -7.313 1.00 93.69 173 ALA A O 1
ATOM 1419 N N . ILE A 1 174 ? 7.911 27.154 -9.187 1.00 94.19 174 ILE A N 1
ATOM 1420 C CA . ILE A 1 174 ? 8.111 28.424 -9.901 1.00 94.19 174 ILE A CA 1
ATOM 1421 C C . ILE A 1 174 ? 6.770 29.129 -10.127 1.00 94.19 174 ILE A C 1
ATOM 1423 O O . ILE A 1 174 ? 6.660 30.309 -9.811 1.00 94.19 174 ILE A O 1
ATOM 1427 N N . ASP A 1 175 ? 5.756 28.409 -10.607 1.00 94.38 175 ASP A N 1
ATOM 1428 C CA . ASP A 1 175 ? 4.442 28.987 -10.917 1.00 94.38 175 ASP A CA 1
ATOM 1429 C C . ASP A 1 175 ? 3.697 29.493 -9.668 1.00 94.38 175 ASP A C 1
ATOM 1431 O O . ASP A 1 175 ? 2.947 30.466 -9.730 1.00 94.38 175 ASP A O 1
ATOM 1435 N N . GLU A 1 176 ? 3.881 28.831 -8.523 1.00 94.50 176 GLU A N 1
ATOM 1436 C CA . GLU A 1 176 ? 3.165 29.155 -7.285 1.00 94.50 176 GLU A CA 1
ATOM 1437 C C . GLU A 1 176 ? 3.922 30.114 -6.347 1.00 94.50 176 GLU A C 1
ATOM 1439 O O . GLU A 1 176 ? 3.371 30.524 -5.319 1.00 94.50 176 GLU A O 1
ATOM 1444 N N . SER A 1 177 ? 5.182 30.439 -6.633 1.00 95.94 177 SER A N 1
ATOM 1445 C CA . SER A 1 177 ? 6.015 31.280 -5.769 1.00 95.94 177 SER A CA 1
ATOM 1446 C C . SER A 1 177 ? 6.013 32.739 -6.200 1.00 95.94 177 SER A C 1
ATOM 1448 O O . SER A 1 177 ? 6.154 33.058 -7.373 1.00 95.94 177 SER A O 1
ATOM 1450 N N . GLN A 1 178 ? 5.918 33.639 -5.221 1.00 95.75 178 GLN A N 1
ATOM 1451 C CA . GLN A 1 178 ? 6.005 35.086 -5.458 1.00 95.75 178 GLN A CA 1
ATOM 1452 C C . GLN A 1 178 ? 7.440 35.621 -5.336 1.00 95.75 178 GLN A C 1
ATOM 1454 O O . GLN A 1 178 ? 7.748 36.704 -5.828 1.00 95.75 178 GLN A O 1
ATOM 1459 N N . ASP A 1 179 ? 8.323 34.870 -4.676 1.00 96.31 179 ASP A N 1
ATOM 1460 C CA . ASP A 1 179 ? 9.710 35.250 -4.427 1.00 96.31 179 ASP A CA 1
ATOM 1461 C C . ASP A 1 179 ? 10.631 34.018 -4.319 1.00 96.31 179 ASP A C 1
ATOM 1463 O O . ASP A 1 179 ? 10.192 32.862 -4.318 1.00 96.31 179 ASP A O 1
ATOM 1467 N N . LEU A 1 180 ? 11.940 34.276 -4.245 1.00 94.06 180 LEU A N 1
ATOM 1468 C CA . LEU A 1 180 ? 12.973 33.241 -4.231 1.00 94.06 180 LEU A CA 1
ATOM 1469 C C . LEU A 1 180 ? 12.950 32.371 -2.962 1.00 94.06 180 LEU A C 1
ATOM 1471 O O . LEU A 1 180 ? 13.306 31.193 -3.025 1.00 94.06 180 LEU A O 1
ATOM 1475 N N . ASP A 1 181 ? 12.560 32.914 -1.812 1.00 95.62 181 ASP A N 1
ATOM 1476 C CA . ASP A 1 181 ? 12.565 32.158 -0.556 1.00 95.62 181 ASP A CA 1
ATOM 1477 C C . ASP A 1 181 ? 11.331 31.254 -0.449 1.00 95.62 181 ASP A C 1
ATOM 1479 O O . ASP A 1 181 ? 11.439 30.095 -0.024 1.00 95.62 181 ASP A O 1
ATOM 1483 N N . GLN A 1 182 ? 10.186 31.711 -0.960 1.00 94.06 182 GLN A N 1
ATOM 1484 C CA . GLN A 1 182 ? 9.019 30.867 -1.199 1.00 94.06 182 GLN A CA 1
ATOM 1485 C C . GLN A 1 182 ? 9.337 29.742 -2.185 1.00 94.06 182 GLN A C 1
ATOM 1487 O O . GLN A 1 182 ? 8.939 28.602 -1.939 1.00 94.06 182 GLN A O 1
ATOM 1492 N N . LEU A 1 183 ? 10.079 30.031 -3.261 1.00 94.25 183 LEU A N 1
ATOM 1493 C CA . LEU A 1 183 ? 10.472 29.025 -4.251 1.00 94.25 183 LEU A CA 1
ATOM 1494 C C . LEU A 1 183 ? 11.293 27.905 -3.613 1.00 94.25 183 LEU A C 1
ATOM 1496 O O . LEU A 1 183 ? 10.952 26.731 -3.754 1.00 94.25 183 LEU A O 1
ATOM 1500 N N . LYS A 1 184 ? 12.343 28.251 -2.858 1.00 92.88 184 LYS A N 1
ATOM 1501 C CA . LYS A 1 184 ? 13.168 27.259 -2.145 1.00 92.88 184 LYS A CA 1
ATOM 1502 C C . LYS A 1 184 ? 12.325 26.393 -1.210 1.00 92.88 184 LYS A C 1
ATOM 1504 O O . LYS A 1 184 ? 12.501 25.176 -1.174 1.00 92.88 184 LYS A O 1
ATOM 1509 N N . THR A 1 185 ? 11.411 27.019 -0.471 1.00 94.12 185 THR A N 1
ATOM 1510 C CA . THR A 1 185 ? 10.533 26.326 0.478 1.00 94.12 185 THR A CA 1
ATOM 1511 C C . THR A 1 185 ? 9.617 25.341 -0.248 1.00 94.12 185 THR A C 1
ATOM 1513 O O . THR A 1 185 ? 9.643 24.149 0.058 1.00 94.12 185 THR A O 1
ATOM 1516 N N . LYS A 1 186 ? 8.897 25.792 -1.284 1.00 92.75 186 LYS A N 1
ATOM 1517 C CA . LYS A 1 186 ? 7.983 24.944 -2.063 1.00 92.75 186 LYS A CA 1
ATOM 1518 C C . LYS A 1 186 ? 8.696 23.798 -2.781 1.00 92.75 186 LYS A C 1
ATOM 1520 O O . LYS A 1 186 ? 8.193 22.678 -2.770 1.00 92.75 186 LYS A O 1
ATOM 1525 N N . VAL A 1 187 ? 9.874 24.039 -3.369 1.00 92.31 187 VAL A N 1
ATOM 1526 C CA . VAL A 1 187 ? 10.674 22.975 -4.007 1.00 92.31 187 VAL A CA 1
ATOM 1527 C C . VAL A 1 187 ? 11.012 21.880 -2.997 1.00 92.31 187 VAL A C 1
ATOM 1529 O O . VAL A 1 187 ? 10.775 20.700 -3.265 1.00 92.31 187 VAL A O 1
ATOM 1532 N N . ASN A 1 188 ? 11.522 22.262 -1.823 1.00 90.19 188 ASN A N 1
ATOM 1533 C CA . ASN A 1 188 ? 11.858 21.307 -0.771 1.00 90.19 188 ASN A CA 1
ATOM 1534 C C . ASN A 1 188 ? 10.623 20.546 -0.281 1.00 90.19 188 ASN A C 1
ATOM 1536 O O . ASN A 1 188 ? 10.688 19.327 -0.112 1.00 90.19 188 ASN A O 1
ATOM 1540 N N . ASP A 1 189 ? 9.495 21.234 -0.105 1.00 89.94 189 ASP A N 1
ATOM 1541 C CA . ASP A 1 189 ? 8.247 20.612 0.326 1.00 89.94 189 ASP A CA 1
ATOM 1542 C C . ASP A 1 189 ? 7.726 19.597 -0.689 1.00 89.94 189 ASP A C 1
ATOM 1544 O O . ASP A 1 189 ? 7.432 18.464 -0.310 1.00 89.94 189 ASP A O 1
ATOM 1548 N N . TYR A 1 190 ? 7.678 19.931 -1.980 1.00 89.25 190 TYR A N 1
ATOM 1549 C CA . TYR A 1 190 ? 7.214 18.989 -3.000 1.00 89.25 190 TYR A CA 1
ATOM 1550 C C . TYR A 1 190 ? 8.128 17.777 -3.145 1.00 89.25 190 TYR A C 1
ATOM 1552 O O . TYR A 1 190 ? 7.635 16.650 -3.248 1.00 89.25 190 TYR A O 1
ATOM 1560 N N . ILE A 1 191 ? 9.449 17.978 -3.114 1.00 86.94 191 ILE A N 1
ATOM 1561 C CA . ILE A 1 191 ? 10.407 16.868 -3.148 1.00 86.94 191 ILE A CA 1
ATOM 1562 C C . ILE A 1 191 ? 10.219 15.977 -1.914 1.00 86.94 191 ILE A C 1
ATOM 1564 O O . ILE A 1 191 ? 10.178 14.749 -2.040 1.00 86.94 191 ILE A O 1
ATOM 1568 N N . ARG A 1 192 ? 10.058 16.575 -0.728 1.00 86.44 192 ARG A N 1
ATOM 1569 C CA . ARG A 1 192 ? 9.854 15.852 0.532 1.00 86.44 192 ARG A CA 1
ATOM 1570 C C . ARG A 1 192 ? 8.548 15.063 0.535 1.00 86.44 192 ARG A C 1
ATOM 1572 O O . ARG A 1 192 ? 8.605 13.860 0.776 1.00 86.44 192 ARG A O 1
ATOM 1579 N N . ILE A 1 193 ? 7.414 15.699 0.235 1.00 84.81 193 ILE A N 1
ATOM 1580 C CA . ILE A 1 193 ? 6.088 15.057 0.182 1.00 84.81 193 ILE A CA 1
ATOM 1581 C C . ILE A 1 193 ? 6.130 13.883 -0.794 1.00 84.81 193 ILE A C 1
ATOM 1583 O O . ILE A 1 193 ? 5.716 12.772 -0.470 1.00 84.81 193 ILE A O 1
ATOM 1587 N N . ARG A 1 194 ? 6.727 14.078 -1.975 1.00 82.38 194 ARG A N 1
ATOM 1588 C CA . ARG A 1 194 ? 6.866 13.004 -2.957 1.00 82.38 194 ARG A CA 1
ATOM 1589 C C . ARG A 1 194 ? 7.711 11.846 -2.426 1.00 82.38 194 ARG A C 1
ATOM 1591 O O . ARG A 1 194 ? 7.271 10.699 -2.510 1.00 82.38 194 ARG A O 1
ATOM 1598 N N . SER A 1 195 ? 8.884 12.138 -1.867 1.00 84.44 195 SER A N 1
ATOM 1599 C CA . SER A 1 195 ? 9.774 11.131 -1.276 1.00 84.44 195 SER A CA 1
ATOM 1600 C C . SER A 1 195 ? 9.070 10.338 -0.169 1.00 84.44 195 SER A C 1
ATOM 1602 O O . SER A 1 195 ? 9.108 9.108 -0.170 1.00 84.44 195 SER A O 1
ATOM 1604 N N . GLN A 1 196 ? 8.341 11.024 0.716 1.00 83.88 196 GLN A N 1
ATOM 1605 C CA . GLN A 1 196 ? 7.539 10.409 1.777 1.00 83.88 196 GLN A CA 1
ATOM 1606 C C . GLN A 1 196 ? 6.425 9.525 1.209 1.00 83.88 196 GLN A C 1
ATOM 1608 O O . GLN A 1 196 ? 6.288 8.371 1.609 1.00 83.88 196 GLN A O 1
ATOM 1613 N N . SER A 1 197 ? 5.680 10.017 0.219 1.00 80.19 197 SER A N 1
ATOM 1614 C CA . SER A 1 197 ? 4.590 9.268 -0.410 1.00 80.19 197 SER A CA 1
ATOM 1615 C C . SER A 1 197 ? 5.081 7.971 -1.081 1.00 80.19 197 SER A C 1
ATOM 1617 O O . SER A 1 197 ? 4.402 6.945 -1.047 1.00 80.19 197 SER A O 1
ATOM 1619 N N . GLN A 1 198 ? 6.288 7.975 -1.661 1.00 85.81 198 GLN A N 1
ATOM 1620 C CA . GLN A 1 198 ? 6.895 6.796 -2.289 1.00 85.81 198 GLN A CA 1
ATOM 1621 C C . GLN A 1 198 ? 7.574 5.865 -1.282 1.00 85.81 198 GLN A C 1
ATOM 1623 O O . GLN A 1 198 ? 7.660 4.660 -1.527 1.00 85.81 198 GLN A O 1
ATOM 1628 N N . HIS A 1 199 ? 8.049 6.404 -0.158 1.00 90.19 199 HIS A N 1
ATOM 1629 C CA . HIS A 1 199 ? 8.768 5.650 0.861 1.00 90.19 199 HIS A CA 1
ATOM 1630 C C . HIS A 1 199 ? 7.966 4.442 1.359 1.00 90.19 199 HIS A C 1
ATOM 1632 O O . HIS A 1 199 ? 8.501 3.334 1.376 1.00 90.19 199 HIS A O 1
ATOM 1638 N N . PHE A 1 200 ? 6.685 4.634 1.694 1.00 90.25 200 PHE A N 1
ATOM 1639 C CA . PHE A 1 200 ? 5.831 3.564 2.222 1.00 90.25 200 PHE A CA 1
ATOM 1640 C C . PHE A 1 200 ? 5.647 2.411 1.231 1.00 90.25 200 PHE A C 1
ATOM 1642 O O . PHE A 1 200 ? 5.788 1.249 1.608 1.00 90.25 200 PHE A O 1
ATOM 1649 N N . VAL A 1 201 ? 5.399 2.731 -0.044 1.00 92.50 201 VAL A N 1
ATOM 1650 C CA . VAL A 1 201 ? 5.234 1.731 -1.111 1.00 92.50 201 VAL A CA 1
ATOM 1651 C C . VAL A 1 201 ? 6.542 0.978 -1.350 1.00 92.50 201 VAL A C 1
ATOM 1653 O O . VAL A 1 201 ? 6.543 -0.249 -1.413 1.00 92.50 201 VAL A O 1
ATOM 1656 N N . ARG A 1 202 ? 7.676 1.690 -1.426 1.00 92.12 202 ARG A N 1
ATOM 1657 C CA . ARG A 1 202 ? 8.992 1.068 -1.634 1.00 92.12 202 ARG A CA 1
ATOM 1658 C C . ARG A 1 202 ? 9.352 0.118 -0.495 1.00 92.12 202 ARG A C 1
ATOM 1660 O O . ARG A 1 202 ? 9.772 -1.002 -0.762 1.00 92.12 202 ARG A O 1
ATOM 1667 N N . LEU A 1 203 ? 9.168 0.551 0.753 1.00 93.25 203 LEU A N 1
ATOM 1668 C CA . LEU A 1 203 ? 9.456 -0.269 1.927 1.00 93.25 203 LEU A CA 1
ATOM 1669 C C . LEU A 1 203 ? 8.563 -1.517 1.965 1.00 93.25 203 LEU A C 1
ATOM 1671 O O . LEU A 1 203 ? 9.063 -2.620 2.156 1.00 93.25 203 LEU A O 1
ATOM 1675 N N . ALA A 1 204 ? 7.257 -1.354 1.724 1.00 94.56 204 ALA A N 1
ATOM 1676 C CA . ALA A 1 204 ? 6.324 -2.472 1.616 1.00 94.56 204 ALA A CA 1
ATOM 1677 C C . ALA A 1 204 ? 6.753 -3.471 0.534 1.00 94.56 204 ALA A C 1
ATOM 1679 O O . ALA A 1 204 ? 6.765 -4.673 0.782 1.00 94.56 204 ALA A O 1
ATOM 1680 N N . ARG A 1 205 ? 7.151 -2.980 -0.644 1.00 95.50 205 ARG A N 1
ATOM 1681 C CA . ARG A 1 205 ? 7.627 -3.824 -1.742 1.00 95.50 205 ARG A CA 1
ATOM 1682 C C . ARG A 1 205 ? 8.855 -4.635 -1.345 1.00 95.50 205 ARG A C 1
ATOM 1684 O O . ARG A 1 205 ? 8.862 -5.844 -1.547 1.00 95.50 205 ARG A O 1
ATOM 1691 N N . GLU A 1 206 ? 9.858 -3.984 -0.759 1.00 94.69 206 GLU A N 1
ATOM 1692 C CA . GLU A 1 206 ? 11.071 -4.658 -0.291 1.00 94.69 206 GLU A CA 1
ATOM 1693 C C . GLU A 1 206 ? 10.761 -5.741 0.748 1.00 94.69 206 GLU A C 1
ATOM 1695 O O . GLU A 1 206 ? 11.318 -6.835 0.665 1.00 94.69 206 GLU A O 1
ATOM 1700 N N . ASP A 1 207 ? 9.862 -5.461 1.695 1.00 95.19 207 ASP A N 1
ATOM 1701 C CA . ASP A 1 207 ? 9.477 -6.431 2.720 1.00 95.19 207 ASP A CA 1
ATOM 1702 C C . ASP A 1 207 ? 8.684 -7.616 2.135 1.00 95.19 207 ASP A C 1
ATOM 1704 O O . ASP A 1 207 ? 8.910 -8.757 2.540 1.00 95.19 207 ASP A O 1
ATOM 1708 N N . ILE A 1 208 ? 7.812 -7.384 1.143 1.00 94.81 208 ILE A N 1
ATOM 1709 C CA . ILE A 1 208 ? 7.098 -8.452 0.419 1.00 94.81 208 ILE A CA 1
ATOM 1710 C C . ILE A 1 208 ? 8.091 -9.325 -0.357 1.00 94.81 208 ILE A C 1
ATOM 1712 O O . ILE A 1 208 ? 8.069 -10.547 -0.213 1.00 94.81 208 ILE A O 1
ATOM 1716 N N . GLU A 1 209 ? 8.971 -8.712 -1.158 1.00 93.31 209 GLU A N 1
ATOM 1717 C CA . GLU A 1 209 ? 9.954 -9.415 -1.997 1.00 93.31 209 GLU A CA 1
ATOM 1718 C C . GLU A 1 209 ? 10.943 -10.239 -1.154 1.00 93.31 209 GLU A C 1
ATOM 1720 O O . GLU A 1 209 ? 11.338 -11.335 -1.556 1.00 93.31 209 GLU A O 1
ATOM 1725 N N . ARG A 1 210 ? 11.339 -9.734 0.023 1.00 93.69 210 ARG A N 1
ATOM 1726 C CA . ARG A 1 210 ? 12.252 -10.430 0.947 1.00 93.69 210 ARG A CA 1
ATOM 1727 C C . ARG A 1 210 ? 11.544 -11.391 1.904 1.00 93.69 210 ARG A C 1
ATOM 1729 O O . ARG A 1 210 ? 12.222 -12.183 2.555 1.00 93.69 210 ARG A O 1
ATOM 1736 N N . GLY A 1 211 ? 10.217 -11.326 2.019 1.00 92.12 211 GLY A N 1
ATOM 1737 C CA . GLY A 1 211 ? 9.461 -12.074 3.024 1.00 92.12 211 GLY A CA 1
ATOM 1738 C C . GLY A 1 211 ? 9.833 -11.677 4.457 1.00 92.12 211 GLY A C 1
ATOM 1739 O O . GLY A 1 211 ? 9.975 -12.543 5.318 1.00 92.12 211 GLY A O 1
ATOM 1740 N N . THR A 1 212 ? 10.043 -10.384 4.713 1.00 93.19 212 THR A N 1
ATOM 1741 C CA . THR A 1 212 ? 10.434 -9.831 6.023 1.00 93.19 212 THR A CA 1
ATOM 1742 C C . THR A 1 212 ? 9.280 -9.087 6.699 1.00 93.19 212 THR A C 1
ATOM 1744 O O . THR A 1 212 ? 8.209 -8.922 6.121 1.00 93.19 212 THR A O 1
ATOM 1747 N N . ALA A 1 213 ? 9.477 -8.663 7.954 1.00 90.88 213 ALA A N 1
ATOM 1748 C CA . ALA A 1 213 ? 8.476 -7.945 8.749 1.00 90.88 213 ALA A CA 1
ATOM 1749 C C . ALA A 1 213 ? 7.133 -8.706 8.833 1.00 90.88 213 ALA A C 1
ATOM 1751 O O . ALA A 1 213 ? 7.127 -9.883 9.203 1.00 90.88 213 ALA A O 1
ATOM 1752 N N . GLU A 1 214 ? 6.015 -8.070 8.488 1.00 90.94 214 GLU A N 1
ATOM 1753 C CA . GLU A 1 214 ? 4.679 -8.674 8.427 1.00 90.94 214 GLU A CA 1
ATOM 1754 C C . GLU A 1 214 ? 4.643 -9.861 7.450 1.00 90.94 214 GLU A C 1
ATOM 1756 O O . GLU A 1 214 ? 3.922 -10.836 7.644 1.00 90.94 214 GLU A O 1
ATOM 1761 N N . PHE A 1 215 ? 5.489 -9.849 6.421 1.00 93.56 215 PHE A N 1
ATOM 1762 C CA . PHE A 1 215 ? 5.501 -10.874 5.383 1.00 93.56 215 PHE A CA 1
ATOM 1763 C C . PHE A 1 215 ? 6.297 -12.133 5.760 1.00 93.56 215 PHE A C 1
ATOM 1765 O O . PHE A 1 215 ? 6.324 -13.085 4.978 1.00 93.56 215 PHE A O 1
ATOM 1772 N N . SER A 1 216 ? 6.885 -12.184 6.957 1.00 91.38 216 SER A N 1
ATOM 1773 C CA . SER A 1 216 ? 7.694 -13.317 7.435 1.00 91.38 216 SER A CA 1
ATOM 1774 C C . SER A 1 216 ? 6.887 -14.553 7.848 1.00 91.38 216 SER A C 1
ATOM 1776 O O . SER A 1 216 ? 7.389 -15.678 7.777 1.00 91.38 216 SER A O 1
ATOM 1778 N N . ASN A 1 217 ? 5.622 -14.375 8.232 1.00 89.62 217 ASN A N 1
ATOM 1779 C CA . ASN A 1 217 ? 4.709 -15.446 8.642 1.00 89.62 217 ASN A CA 1
ATOM 1780 C C . ASN A 1 217 ? 3.361 -15.338 7.919 1.00 89.62 217 ASN A C 1
ATOM 1782 O O . ASN A 1 217 ? 3.119 -14.387 7.181 1.00 89.62 217 ASN A O 1
ATOM 1786 N N . ALA A 1 218 ? 2.505 -16.347 8.093 1.00 88.81 218 ALA A N 1
ATOM 1787 C CA . ALA A 1 218 ? 1.211 -16.438 7.413 1.00 88.81 218 ALA A CA 1
ATOM 1788 C C . ALA A 1 218 ? 0.170 -15.433 7.935 1.00 88.81 218 ALA A C 1
ATOM 1790 O O . ALA A 1 218 ? -0.739 -15.069 7.193 1.00 88.81 218 ALA A O 1
ATOM 1791 N N . GLU A 1 219 ? 0.316 -14.987 9.182 1.00 88.88 219 GLU A N 1
ATOM 1792 C CA . GLU A 1 219 ? -0.628 -14.112 9.884 1.00 88.88 219 GLU A CA 1
ATOM 1793 C C . GLU A 1 219 ? -0.295 -12.627 9.742 1.00 88.88 219 GLU A C 1
ATOM 1795 O O . GLU A 1 219 ? -1.036 -11.792 10.240 1.00 88.88 219 GLU A O 1
ATOM 1800 N N . GLY A 1 220 ? 0.788 -12.246 9.063 1.00 85.69 220 GLY A N 1
ATOM 1801 C CA . GLY A 1 220 ? 1.050 -10.825 8.831 1.00 85.69 220 GLY A CA 1
ATOM 1802 C C . GLY A 1 220 ? 1.618 -10.076 10.037 1.00 85.69 220 GLY A C 1
ATOM 1803 O O . GLY A 1 220 ? 1.584 -8.849 10.041 1.00 85.69 220 GLY A O 1
ATOM 1804 N N . ILE A 1 221 ? 2.105 -10.762 11.075 1.00 86.69 221 ILE A N 1
ATOM 1805 C CA . ILE A 1 221 ? 2.537 -10.120 12.329 1.00 86.69 221 ILE A CA 1
ATOM 1806 C C . ILE A 1 221 ? 4.039 -9.809 12.259 1.00 86.69 221 ILE A C 1
ATOM 1808 O O . ILE A 1 221 ? 4.817 -10.689 11.888 1.00 86.69 221 ILE A O 1
ATOM 1812 N N . PRO A 1 222 ? 4.512 -8.603 12.607 1.00 80.94 222 PRO A N 1
ATOM 1813 C CA . PRO A 1 222 ? 5.946 -8.349 12.654 1.00 80.94 222 PRO A CA 1
ATOM 1814 C C . PRO A 1 222 ? 6.613 -9.204 13.740 1.00 80.94 222 PRO A C 1
ATOM 1816 O O . PRO A 1 222 ? 6.155 -9.253 14.881 1.00 80.94 222 PRO A O 1
ATOM 1819 N N . ALA A 1 223 ? 7.720 -9.866 13.394 1.00 73.94 223 ALA A N 1
ATOM 1820 C CA . ALA A 1 223 ? 8.499 -10.628 14.365 1.00 73.94 223 ALA A CA 1
ATOM 1821 C C . ALA A 1 223 ? 8.967 -9.719 15.524 1.00 73.94 223 ALA A C 1
ATOM 1823 O O . ALA A 1 223 ? 9.329 -8.558 15.281 1.00 73.94 223 ALA A O 1
ATOM 1824 N N . PRO A 1 224 ? 8.997 -10.214 16.776 1.00 67.75 224 PRO A N 1
ATOM 1825 C CA . PRO A 1 224 ? 9.573 -9.457 17.877 1.00 67.75 224 PRO A CA 1
ATOM 1826 C C . PRO A 1 224 ? 11.032 -9.140 17.541 1.00 67.75 224 PRO A C 1
ATOM 1828 O O . PRO A 1 224 ? 11.784 -10.024 17.130 1.00 67.75 224 PRO A O 1
ATOM 1831 N N . LYS A 1 225 ? 11.436 -7.872 17.694 1.00 57.50 225 LYS A N 1
ATOM 1832 C CA . LYS A 1 225 ? 12.847 -7.496 17.569 1.00 57.50 225 LYS A CA 1
ATOM 1833 C C . LYS A 1 225 ? 13.615 -8.285 18.627 1.00 57.50 225 LYS A C 1
ATOM 1835 O O . LYS A 1 225 ? 13.428 -8.039 19.815 1.00 57.50 225 LYS A O 1
ATOM 1840 N N . THR A 1 226 ? 14.421 -9.251 18.200 1.00 50.56 226 THR A N 1
ATOM 1841 C CA . THR A 1 226 ? 15.412 -9.885 19.069 1.00 50.56 226 THR A CA 1
ATOM 1842 C C . THR A 1 226 ? 16.340 -8.782 19.562 1.00 50.56 226 THR A C 1
ATOM 1844 O O . THR A 1 226 ? 16.926 -8.079 18.735 1.00 50.56 226 THR A O 1
ATOM 1847 N N . ALA A 1 227 ? 16.350 -8.577 20.879 1.00 39.84 227 ALA A N 1
ATOM 1848 C CA . ALA A 1 227 ? 17.206 -7.612 21.561 1.00 39.84 227 ALA A CA 1
ATOM 1849 C C . ALA A 1 227 ? 18.689 -7.963 21.396 1.00 39.84 227 ALA A C 1
ATOM 1851 O O . ALA A 1 227 ? 18.994 -9.177 21.324 1.00 39.84 227 ALA A O 1
#

pLDDT: mean 88.06, std 13.37, range [31.53, 98.06]

Organism: Aeromonas hydrophila subsp. hydrophila (strain ATCC 7966 / DSM 30187 / BCRC 13018 / CCUG 14551 / JCM 1027 / KCTC 2358 / NCIMB 9240 / NCTC 8049) (NCBI:txid380703)